Protein AF-A0A7X9SY11-F1 (afdb_monomer)

Sequence (270 aa):
MDCQDVRAALSARLDGEPSGADDDVVDAHLDACDECRAWFEKAVALNRSLLMGPAAEGTSAGAGGPGGRTALPDAADMAALSERILSTVEPQRRRRERTWFFIAGSARVLLVVLGLLHFAWGVELLLGAGGAMTQAAVDAGAAASVGAESGEAAAAAAEALDEMVAPSVDAAAIRMAFAVGMFWAAWRPRAAMGMTPVYGAAAMFSIGFATRDLVLGTLQFTDVATLALMAVSAIALGLVWLGGYTPAAMAQAWRAASGRPVRGLPGELE

Solvent-accessible surface area (backbone atoms only — not comparable to full-atom values): 14967 Å² total; per-residue (Å²): 134,55,74,66,59,46,51,51,28,51,49,25,54,75,74,72,43,86,45,90,62,63,64,71,62,47,51,56,46,45,76,73,31,69,68,59,39,59,49,48,54,51,50,53,53,51,53,48,40,68,77,69,44,78,78,75,87,70,77,92,74,88,78,91,64,104,75,74,74,76,73,79,72,53,72,67,54,49,50,53,50,49,51,54,48,47,68,56,47,51,58,53,51,50,49,53,52,49,51,48,52,51,51,31,51,50,28,33,56,49,29,44,53,51,16,49,51,32,32,52,52,17,48,50,34,46,52,52,39,52,49,52,53,53,50,51,53,52,52,51,54,53,44,58,74,71,69,52,69,63,66,62,59,49,49,53,51,51,51,58,47,46,70,64,32,51,62,37,50,53,56,16,53,52,29,38,52,51,14,52,52,30,45,48,26,48,74,40,47,80,52,20,64,75,44,33,63,57,40,40,49,51,31,52,52,49,52,53,53,51,50,52,31,50,75,70,69,65,63,48,72,68,55,54,53,52,50,50,54,39,42,52,49,27,51,36,36,44,46,33,33,53,50,75,51,54,76,64,58,54,54,50,52,51,35,55,74,69,69,45,78,75,90,76,71,83,74,84,83,126

Organism: NCBI:txid1725

Foldseek 3Di:
DDLVLLLQLLVCVLLVHHSVDDPVVSVVVCVVDPVSVVVSVVVVVVSVCVVVPHQPPDDDDDDDDPPDPPRDPDPVVVVVVVCVCCVVVVVVLVVLLVVLLVLLLVLLVVLLVLLVVLLVQLVVLVVVLVVLVVVLVVVLVVVVVVDDPNPPVVVVSVVVSCVVRVVSNVSSVVSNVSSVQSNVCSVPVVSLVVCLVVLVVVLVVLVVVLVVCVVVVNDDPVSVVVSVSSVVSSVSSVSNNCSVDDPVVVVVVVCVVVVNDPPDDDDDDD

pLDDT: mean 81.16, std 15.78, range [34.31, 98.06]

InterPro domains:
  IPR027383 Putative zinc-finger [PF13490] (3-37)

Secondary structure (DSSP, 8-state):
--HHHHHHHHHHHHHT---SS-HHHHHHHHHH-HHHHHHHHHHHHHHHHHHH-------------SS---PPPPHHHHHHHHHHHHHHHHHHHHHHHHHHHHHHHHHHHHHHHHHHHHHHHHHHHHHHHHHHHHHHHHHHHHHHHTT--HHHHHHHHHHHHHHHHHHHHHHHHHHHHHHHHHHHHHH-GGGHHHHHHHHHHHHHHHHHHHHHHHHTT---HHHHHHHHHHHHHHHHHHHHHHTTS-HHHHHHHHHHHTT---TTSPPP--

Mean predicted aligned error: 15.22 Å

Structure (mmCIF, N/CA/C/O backbone):
data_AF-A0A7X9SY11-F1
#
_entry.id   AF-A0A7X9SY11-F1
#
loop_
_atom_site.group_PDB
_atom_site.id
_atom_site.type_symbol
_atom_site.label_atom_id
_atom_site.label_alt_id
_atom_site.label_comp_id
_atom_site.label_asym_id
_atom_site.label_entity_id
_atom_site.label_seq_id
_atom_site.pdbx_PDB_ins_code
_atom_site.Cartn_x
_atom_site.Cartn_y
_atom_site.Cartn_z
_atom_site.occupancy
_atom_site.B_iso_or_equiv
_atom_site.auth_seq_id
_atom_site.auth_comp_id
_atom_site.auth_asym_id
_atom_site.auth_atom_id
_atom_site.pdbx_PDB_model_num
ATOM 1 N N . MET A 1 1 ? -17.931 -21.643 29.736 1.00 66.81 1 MET A N 1
ATOM 2 C CA . MET A 1 1 ? -17.248 -20.804 30.736 1.00 66.81 1 MET A CA 1
ATOM 3 C C . MET A 1 1 ? -18.067 -20.894 32.004 1.00 66.81 1 MET A C 1
ATOM 5 O O . MET A 1 1 ? -19.289 -20.835 31.882 1.00 66.81 1 MET A O 1
ATOM 9 N N . ASP A 1 2 ? -17.443 -21.149 33.150 1.00 87.06 2 ASP A N 1
ATOM 10 C CA . ASP A 1 2 ? -18.178 -21.215 34.414 1.00 87.06 2 ASP A CA 1
ATOM 11 C C . ASP A 1 2 ? -18.503 -19.799 34.922 1.00 87.06 2 ASP A C 1
ATOM 13 O O . ASP A 1 2 ? -17.826 -18.827 34.579 1.00 87.06 2 ASP A O 1
ATOM 17 N N . CYS A 1 3 ? -19.536 -19.671 35.753 1.00 91.44 3 CYS A N 1
ATOM 18 C CA . CYS A 1 3 ? -19.919 -18.407 36.376 1.00 91.44 3 CYS A CA 1
ATOM 19 C C . CYS A 1 3 ? -18.774 -17.816 37.218 1.00 91.44 3 CYS A C 1
ATOM 21 O O . CYS A 1 3 ? -18.673 -16.594 37.331 1.00 91.44 3 CYS A O 1
ATOM 23 N N . GLN A 1 4 ? -17.903 -18.650 37.803 1.00 91.19 4 GLN A N 1
ATOM 24 C CA . GLN A 1 4 ? -16.723 -18.172 38.532 1.00 91.19 4 GLN A CA 1
ATOM 25 C C . GLN A 1 4 ? -15.711 -17.484 37.612 1.00 91.19 4 GLN A C 1
ATOM 27 O O . GLN A 1 4 ? -15.277 -16.374 37.921 1.00 91.19 4 GLN A O 1
ATOM 32 N N . ASP A 1 5 ? -15.400 -18.093 36.466 1.00 89.25 5 ASP A N 1
ATOM 33 C CA . ASP A 1 5 ? -14.477 -17.532 35.474 1.00 89.25 5 ASP A CA 1
ATOM 34 C C . ASP A 1 5 ? -14.990 -16.186 34.946 1.00 89.25 5 ASP A C 1
ATOM 36 O O . ASP A 1 5 ? -14.241 -15.218 34.826 1.00 89.25 5 ASP A O 1
ATOM 40 N N . VAL A 1 6 ? -16.299 -16.104 34.688 1.00 89.31 6 VAL A N 1
ATOM 41 C CA . VAL A 1 6 ? -16.956 -14.882 34.210 1.00 89.31 6 VAL A CA 1
ATOM 42 C C . VAL A 1 6 ? -16.912 -13.779 35.270 1.00 89.31 6 VAL A C 1
ATOM 44 O O . VAL A 1 6 ? -16.596 -12.636 34.949 1.00 89.31 6 VAL A O 1
ATOM 47 N N . ARG A 1 7 ? -17.167 -14.093 36.547 1.00 91.69 7 ARG A N 1
ATOM 48 C CA . ARG A 1 7 ? -17.064 -13.107 37.640 1.00 91.69 7 ARG A CA 1
ATOM 49 C C . ARG A 1 7 ? -15.631 -12.618 37.842 1.00 91.69 7 ARG A C 1
ATOM 51 O O . ARG A 1 7 ? -15.438 -11.425 38.059 1.00 91.69 7 ARG A O 1
ATOM 58 N N . ALA A 1 8 ? -14.640 -13.503 37.736 1.00 91.44 8 ALA A N 1
ATOM 59 C CA . ALA A 1 8 ? -13.229 -13.128 37.807 1.00 91.44 8 ALA A CA 1
ATOM 60 C C . ALA A 1 8 ? -12.841 -12.190 36.652 1.00 91.44 8 ALA A C 1
ATOM 62 O O . ALA A 1 8 ? -12.268 -11.127 36.889 1.00 91.44 8 ALA A O 1
ATOM 63 N N . ALA A 1 9 ? -13.245 -12.526 35.422 1.00 90.06 9 ALA A N 1
ATOM 64 C CA . ALA A 1 9 ? -13.025 -11.686 34.247 1.00 90.06 9 ALA A CA 1
ATOM 65 C C . ALA A 1 9 ? -13.691 -10.304 34.383 1.00 90.06 9 ALA A C 1
ATOM 67 O O . ALA A 1 9 ? -13.089 -9.286 34.047 1.00 90.06 9 ALA A O 1
ATOM 68 N N . LEU A 1 10 ? -14.917 -10.247 34.913 1.00 88.88 10 LEU A N 1
ATOM 69 C CA . LEU A 1 10 ? -15.639 -8.992 35.143 1.00 88.88 10 LEU A CA 1
ATOM 70 C C . LEU A 1 10 ? -15.042 -8.145 36.269 1.00 88.88 10 LEU A C 1
ATOM 72 O O . LEU A 1 10 ? -15.044 -6.921 36.159 1.00 88.88 10 LEU A O 1
ATOM 76 N N . SER A 1 11 ? -14.518 -8.772 37.325 1.00 90.44 11 SER A N 1
ATOM 77 C CA . SER A 1 11 ? -13.775 -8.070 38.379 1.00 90.44 11 SER A CA 1
ATOM 78 C C . SER A 1 11 ? -12.508 -7.436 37.814 1.00 90.44 11 SER A C 1
ATOM 80 O O . SER A 1 11 ? -12.310 -6.239 37.976 1.00 90.44 11 SER A O 1
ATOM 82 N N . ALA A 1 12 ? -11.715 -8.198 37.052 1.00 89.62 12 ALA A N 1
ATOM 83 C CA . ALA A 1 12 ? -10.522 -7.673 36.391 1.00 89.62 12 ALA A CA 1
ATOM 84 C C . ALA A 1 12 ? -10.862 -6.473 35.486 1.00 89.62 12 ALA A C 1
ATOM 86 O O . ALA A 1 12 ? -10.183 -5.450 35.533 1.00 89.62 12 ALA A O 1
ATOM 87 N N . ARG A 1 13 ? -11.979 -6.535 34.738 1.00 86.62 13 ARG A N 1
ATOM 88 C CA . ARG A 1 13 ? -12.477 -5.397 33.936 1.00 86.62 13 ARG A CA 1
ATOM 89 C C . ARG A 1 13 ? -12.823 -4.170 34.790 1.00 86.62 13 ARG A C 1
ATOM 91 O O . ARG A 1 13 ? -12.541 -3.053 34.362 1.00 86.62 13 ARG A O 1
ATOM 98 N N . LEU A 1 14 ? -13.438 -4.359 35.959 1.00 85.75 14 LEU A N 1
ATOM 99 C CA . LEU A 1 14 ? -13.769 -3.284 36.906 1.00 85.75 14 LEU A CA 1
ATOM 100 C C . LEU A 1 14 ? -12.517 -2.596 37.471 1.00 85.75 14 LEU A C 1
ATOM 102 O O . LEU A 1 14 ? -12.534 -1.377 37.643 1.00 85.75 14 LEU A O 1
ATOM 106 N N . ASP A 1 15 ? -11.451 -3.363 37.695 1.00 84.31 15 ASP A N 1
ATOM 107 C CA . ASP A 1 15 ? -10.170 -2.891 38.236 1.00 84.31 15 ASP A CA 1
ATOM 108 C C . ASP A 1 15 ? -9.195 -2.400 37.143 1.00 84.31 15 ASP A C 1
ATOM 110 O O . ASP A 1 15 ? -8.151 -1.816 37.431 1.00 84.31 15 ASP A O 1
ATOM 114 N N . GLY A 1 16 ? -9.550 -2.577 35.865 1.00 83.50 16 GLY A N 1
ATOM 115 C CA . GLY A 1 16 ? -8.726 -2.189 34.716 1.00 83.50 16 GLY A CA 1
ATOM 116 C C . GLY A 1 16 ? -7.584 -3.163 34.401 1.00 83.50 16 GLY A C 1
ATOM 117 O O . GLY A 1 16 ? -6.682 -2.822 33.632 1.00 83.50 16 GLY A O 1
ATOM 118 N N . GLU A 1 17 ? -7.621 -4.364 34.970 1.00 87.56 17 GLU A N 1
ATOM 119 C CA . GLU A 1 17 ? -6.655 -5.436 34.756 1.00 87.56 17 GLU A CA 1
ATOM 120 C C . GLU A 1 17 ? -7.047 -6.332 33.563 1.00 87.56 17 GLU A C 1
ATOM 122 O O . GLU A 1 17 ? -8.226 -6.451 33.213 1.00 87.56 17 GLU A O 1
ATOM 127 N N . PRO A 1 18 ? -6.073 -6.982 32.897 1.00 74.00 18 PRO A N 1
ATOM 128 C CA . PRO A 1 18 ? -6.367 -7.926 31.825 1.00 74.00 18 PRO A CA 1
ATOM 129 C C . PRO A 1 18 ? -7.149 -9.136 32.357 1.00 74.00 18 PRO A C 1
ATOM 131 O O . PRO A 1 18 ? -6.657 -9.895 33.187 1.00 74.00 18 PRO A O 1
ATOM 134 N N . SER A 1 19 ? -8.351 -9.351 31.819 1.00 77.06 19 SER A N 1
ATOM 135 C CA . SER A 1 19 ? -9.279 -10.415 32.232 1.00 77.06 19 SER A CA 1
ATOM 136 C C . SER A 1 19 ? -8.838 -11.829 31.834 1.00 77.06 19 SER A C 1
ATOM 138 O O . SER A 1 19 ? -9.352 -12.803 32.378 1.00 77.06 19 SER A O 1
ATOM 140 N N . GLY A 1 20 ? -7.929 -11.966 30.857 1.00 73.50 20 GLY A N 1
ATOM 141 C CA . GLY A 1 20 ? -7.468 -13.257 30.321 1.00 73.50 20 GLY A CA 1
ATOM 142 C C . GLY A 1 20 ? -8.535 -14.065 29.561 1.00 73.50 20 GLY A C 1
ATOM 143 O O . GLY A 1 20 ? -8.221 -15.113 28.998 1.00 73.50 20 GLY A O 1
ATOM 144 N N . ALA A 1 21 ? -9.771 -13.567 29.518 1.00 77.88 21 ALA A N 1
ATOM 145 C CA . ALA A 1 21 ? -10.929 -14.132 28.842 1.00 77.88 21 ALA A CA 1
ATOM 146 C C . ALA A 1 21 ? -11.303 -13.275 27.624 1.00 77.88 21 ALA A C 1
ATOM 148 O O . ALA A 1 21 ? -11.052 -12.072 27.607 1.00 77.88 21 ALA A O 1
ATOM 149 N N . ASP A 1 22 ? -11.904 -13.895 26.607 1.00 79.88 22 ASP A N 1
ATOM 150 C CA . ASP A 1 22 ? -12.442 -13.165 25.457 1.00 79.88 22 ASP A CA 1
ATOM 151 C C . ASP A 1 22 ? -13.687 -12.371 25.886 1.00 79.88 22 ASP A C 1
ATOM 153 O O . ASP A 1 22 ? -14.651 -12.954 26.395 1.00 79.88 22 ASP A O 1
ATOM 157 N N . ASP A 1 23 ? -13.655 -11.050 25.700 1.00 74.94 23 ASP A N 1
ATOM 158 C CA . ASP A 1 23 ? -14.732 -10.141 26.104 1.00 74.94 23 ASP A CA 1
ATOM 159 C C . ASP A 1 23 ? -16.066 -10.505 25.427 1.00 74.94 23 ASP A C 1
ATOM 161 O O . ASP A 1 23 ? -17.111 -10.428 26.074 1.00 74.94 23 ASP A O 1
ATOM 165 N N . ASP A 1 24 ? -16.042 -11.005 24.184 1.00 74.88 24 ASP A N 1
ATOM 166 C CA . ASP A 1 24 ? -17.256 -11.401 23.456 1.00 74.88 24 ASP A CA 1
ATOM 167 C C . ASP A 1 24 ? -17.947 -12.608 24.122 1.00 74.88 24 ASP A C 1
ATOM 169 O O . ASP A 1 24 ? -19.176 -12.719 24.146 1.00 74.88 24 ASP A O 1
ATOM 173 N N . VAL A 1 25 ? -17.161 -13.522 24.702 1.00 79.81 25 VAL A N 1
ATOM 174 C CA . VAL A 1 25 ? -17.668 -14.713 25.407 1.00 79.81 25 VAL A CA 1
ATOM 175 C C . VAL A 1 25 ? -18.223 -14.338 26.782 1.00 79.81 25 VAL A C 1
ATOM 177 O O . VAL A 1 25 ? -19.241 -14.889 27.210 1.00 79.81 25 VAL A O 1
ATOM 180 N N . VAL A 1 26 ? -17.569 -13.398 27.468 1.00 83.75 26 VAL A N 1
ATOM 181 C CA . VAL A 1 26 ? -18.007 -12.863 28.765 1.00 83.75 26 VAL A CA 1
ATOM 182 C C . VAL A 1 26 ? -19.332 -12.112 28.616 1.00 83.75 26 VAL A C 1
ATOM 184 O O . VAL A 1 26 ? -20.260 -12.356 29.391 1.00 83.75 26 VAL A O 1
ATOM 187 N N . ASP A 1 27 ? -19.455 -11.264 27.595 1.00 84.94 27 ASP A N 1
ATOM 188 C CA . ASP A 1 27 ? -20.664 -10.480 27.334 1.00 84.94 27 ASP A CA 1
ATOM 189 C C . ASP A 1 27 ? -21.837 -11.389 26.907 1.00 84.94 27 ASP A C 1
ATOM 191 O O . ASP A 1 27 ? -22.944 -11.263 27.432 1.00 84.94 27 ASP A O 1
ATOM 195 N N . ALA A 1 28 ? -21.588 -12.408 26.072 1.00 81.06 28 ALA A N 1
ATOM 196 C CA . ALA A 1 28 ? -22.605 -13.405 25.721 1.00 81.06 28 ALA A CA 1
ATOM 197 C C . ALA A 1 28 ? -23.122 -14.195 26.942 1.00 81.06 28 ALA A C 1
ATOM 199 O O . ALA A 1 28 ? -24.302 -14.546 27.012 1.00 81.06 28 ALA A O 1
ATOM 200 N N . HIS A 1 29 ? -22.258 -14.479 27.924 1.00 86.56 29 HIS A N 1
ATOM 201 C CA . HIS A 1 29 ? -22.677 -15.126 29.168 1.00 86.56 29 HIS A CA 1
ATOM 202 C C . HIS A 1 29 ? -23.484 -14.177 30.067 1.00 86.56 29 HIS A C 1
ATOM 204 O O . HIS A 1 29 ? -24.467 -14.602 30.674 1.00 86.56 29 HIS A O 1
ATOM 210 N N . LEU A 1 30 ? -23.106 -12.898 30.145 1.00 86.56 30 LEU A N 1
ATOM 211 C CA . LEU A 1 30 ? -23.860 -11.875 30.876 1.00 86.56 30 LEU A CA 1
ATOM 212 C C . LEU A 1 30 ? -25.278 -11.664 30.331 1.00 86.56 30 LEU A C 1
ATOM 214 O O . LEU A 1 30 ? -26.200 -11.385 31.104 1.00 86.56 30 LEU A O 1
ATOM 218 N N . ASP A 1 31 ? -25.474 -11.829 29.026 1.00 85.69 31 ASP A N 1
ATOM 219 C CA . ASP A 1 31 ? -26.794 -11.767 28.394 1.00 85.69 31 ASP A CA 1
ATOM 220 C C . ASP A 1 31 ? -27.670 -12.980 28.742 1.00 85.69 31 ASP A C 1
ATOM 222 O O . ASP A 1 31 ? -28.889 -12.848 28.883 1.00 85.69 31 ASP A O 1
ATOM 226 N N . ALA A 1 32 ? -27.058 -14.148 28.944 1.00 82.00 32 ALA A N 1
ATOM 227 C CA . ALA A 1 32 ? -27.764 -15.399 29.215 1.00 82.00 32 ALA A CA 1
ATOM 228 C C . ALA A 1 32 ? -27.957 -15.722 30.712 1.00 82.00 32 ALA A C 1
ATOM 230 O O . ALA A 1 32 ? -28.803 -16.553 31.038 1.00 82.00 32 ALA A O 1
ATOM 231 N N . CYS A 1 33 ? -27.183 -15.113 31.621 1.00 92.62 33 CYS A N 1
ATOM 232 C CA . CYS A 1 33 ? -27.147 -15.477 33.043 1.00 92.62 33 CYS A CA 1
ATOM 233 C C . CYS A 1 33 ? -27.555 -14.321 33.975 1.00 92.62 33 CYS A C 1
ATOM 235 O O . CYS A 1 33 ? -26.779 -13.395 34.233 1.00 92.62 33 CYS A O 1
ATOM 237 N N . ASP A 1 34 ? -28.750 -14.424 34.563 1.00 90.44 34 ASP A N 1
ATOM 238 C CA . ASP A 1 34 ? -29.302 -13.402 35.464 1.00 90.44 34 ASP A CA 1
ATOM 239 C C . ASP A 1 34 ? -28.510 -13.253 36.776 1.00 90.44 34 ASP A C 1
ATOM 241 O O . ASP A 1 34 ? -28.391 -12.150 37.313 1.00 90.44 34 ASP A O 1
ATOM 245 N N . GLU A 1 35 ? -27.910 -14.332 37.290 1.00 88.31 35 GLU A N 1
ATOM 246 C CA . GLU A 1 35 ? -27.099 -14.271 38.514 1.00 88.31 35 GLU A CA 1
ATOM 247 C C . GLU A 1 35 ? -25.815 -13.461 38.320 1.00 88.31 35 GLU A C 1
ATOM 249 O O . GLU A 1 35 ? -25.428 -12.678 39.192 1.00 88.31 35 GLU A O 1
ATOM 254 N N . CYS A 1 36 ? -25.141 -13.647 37.183 1.00 89.62 36 CYS A N 1
ATOM 255 C CA . CYS A 1 36 ? -23.936 -12.897 36.844 1.00 89.62 36 CYS A CA 1
ATOM 256 C C . CYS A 1 36 ? -24.263 -11.420 36.590 1.00 89.62 36 CYS A C 1
ATOM 258 O O . CYS A 1 36 ? -23.509 -10.555 37.035 1.00 89.62 36 CYS A O 1
ATOM 260 N N . ARG A 1 37 ? -25.423 -11.122 35.987 1.00 90.31 37 ARG A N 1
ATOM 261 C CA . ARG A 1 37 ? -25.920 -9.749 35.813 1.00 90.31 37 ARG A CA 1
ATOM 262 C C . ARG A 1 37 ? -26.187 -9.060 37.151 1.00 90.31 37 ARG A C 1
ATOM 264 O O . ARG A 1 37 ? -25.636 -7.993 37.414 1.00 90.31 37 ARG A O 1
ATOM 271 N N . ALA A 1 38 ? -26.951 -9.704 38.033 1.00 88.19 38 ALA A N 1
ATOM 272 C CA . ALA A 1 38 ? -27.277 -9.159 39.350 1.00 88.19 38 ALA A CA 1
ATOM 273 C C . ALA A 1 38 ? -26.035 -8.984 40.240 1.00 88.19 38 ALA A C 1
ATOM 275 O O . ALA A 1 38 ? -25.953 -8.045 41.036 1.00 88.19 38 ALA A O 1
ATOM 276 N N . TRP A 1 39 ? -25.058 -9.889 40.133 1.00 93.12 39 TRP A N 1
ATOM 277 C CA . TRP A 1 39 ? -23.773 -9.745 40.813 1.00 93.12 39 TRP A CA 1
ATOM 278 C C . TRP A 1 39 ? -22.986 -8.541 40.278 1.00 93.12 39 TRP A C 1
ATOM 280 O O . TRP A 1 39 ? -22.500 -7.733 41.071 1.00 93.12 39 TRP A O 1
ATOM 290 N N . PHE A 1 40 ? -22.906 -8.384 38.954 1.00 90.75 40 PHE A N 1
ATOM 291 C CA . PHE A 1 40 ? -22.144 -7.308 38.321 1.00 90.75 40 PHE A CA 1
ATOM 292 C C . PHE A 1 40 ? -22.731 -5.924 38.625 1.00 90.75 40 PHE A C 1
ATOM 294 O O . PHE A 1 40 ? -21.988 -5.004 38.958 1.00 90.75 40 PHE A O 1
ATOM 301 N N . GLU A 1 41 ? -24.059 -5.778 38.622 1.00 90.69 41 GLU A N 1
ATOM 302 C CA . GLU A 1 41 ? -24.732 -4.533 39.024 1.00 90.69 41 GLU A CA 1
ATOM 303 C C . GLU A 1 41 ? -24.369 -4.112 40.456 1.00 90.69 41 GLU A C 1
ATOM 305 O O . GLU A 1 41 ? -24.050 -2.946 40.706 1.00 90.69 41 GLU A O 1
ATOM 310 N N . LYS A 1 42 ? -24.345 -5.069 41.395 1.00 86.75 42 LYS A N 1
ATOM 311 C CA . LYS A 1 42 ? -23.929 -4.819 42.785 1.00 86.75 42 LYS A CA 1
ATOM 312 C C . LYS A 1 42 ? -22.457 -4.425 42.872 1.00 86.75 42 LYS A C 1
ATOM 314 O O . LYS A 1 42 ? -22.126 -3.488 43.596 1.00 86.75 42 LYS A O 1
ATOM 319 N N . ALA A 1 43 ? -21.586 -5.111 42.132 1.00 89.94 43 ALA A N 1
ATOM 320 C CA . ALA A 1 43 ? -20.157 -4.817 42.100 1.00 89.94 43 ALA A CA 1
ATOM 321 C C . ALA A 1 43 ? -19.879 -3.403 41.556 1.00 89.94 43 ALA A C 1
ATOM 323 O O . ALA A 1 43 ? -19.130 -2.642 42.167 1.00 89.94 43 ALA A O 1
ATOM 324 N N . VAL A 1 44 ? -20.551 -3.002 40.470 1.00 87.94 44 VAL A N 1
ATOM 325 C CA . VAL A 1 44 ? -20.455 -1.650 39.890 1.00 87.94 44 VAL A CA 1
ATOM 326 C C . VAL A 1 44 ? -20.967 -0.584 40.862 1.00 87.94 44 VAL A C 1
ATOM 328 O O . VAL A 1 44 ? -20.345 0.474 40.997 1.00 87.94 44 VAL A O 1
ATOM 331 N N . ALA A 1 45 ? -22.091 -0.835 41.542 1.00 83.19 45 ALA A N 1
ATOM 332 C CA . ALA A 1 45 ? -22.643 0.091 42.529 1.00 83.19 45 ALA A CA 1
ATOM 333 C C . ALA A 1 45 ? -21.686 0.293 43.715 1.00 83.19 45 ALA A C 1
ATOM 335 O O . ALA A 1 45 ? -21.427 1.432 44.112 1.00 83.19 45 ALA A O 1
ATOM 336 N N . LEU A 1 46 ? -21.105 -0.797 44.228 1.00 84.94 46 LEU A N 1
ATOM 337 C CA . LEU A 1 46 ? -20.124 -0.755 45.308 1.00 84.94 46 LEU A CA 1
ATOM 338 C C . LEU A 1 46 ? -18.856 -0.009 44.881 1.00 84.94 46 LEU A C 1
ATOM 340 O O . LEU A 1 46 ? -18.468 0.942 45.554 1.00 84.94 46 LEU A O 1
ATOM 344 N N . ASN A 1 47 ? -18.253 -0.368 43.745 1.00 84.62 47 ASN A N 1
ATOM 345 C CA . ASN A 1 47 ? -17.040 0.289 43.251 1.00 84.62 47 ASN A CA 1
ATOM 346 C C . ASN A 1 47 ? -17.249 1.805 43.074 1.00 84.62 47 ASN A C 1
ATOM 348 O O . ASN A 1 47 ? -16.439 2.624 43.502 1.00 84.62 47 ASN A O 1
ATOM 352 N N . ARG A 1 48 ? -18.411 2.206 42.543 1.00 79.88 48 ARG A N 1
ATOM 353 C CA . ARG A 1 48 ? -18.789 3.622 42.428 1.00 79.88 48 ARG A CA 1
ATOM 354 C C . ARG A 1 48 ? -18.889 4.317 43.785 1.00 79.88 48 ARG A C 1
ATOM 356 O O . ARG A 1 48 ? -18.440 5.454 43.902 1.00 79.88 48 ARG A O 1
ATOM 363 N N . SER A 1 49 ? -19.464 3.655 44.791 1.00 81.25 49 SER A N 1
ATOM 364 C CA . SER A 1 49 ? -19.56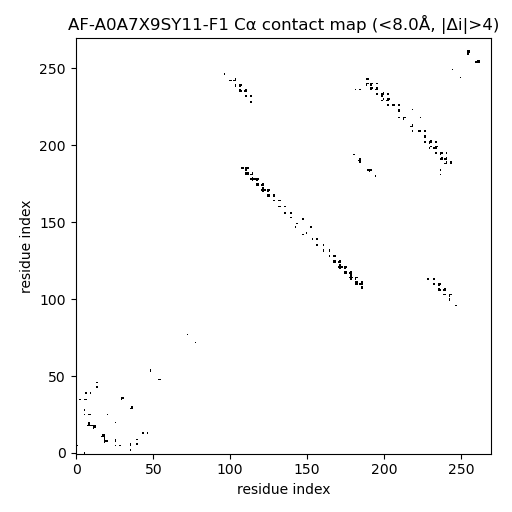5 4.207 46.149 1.00 81.25 49 SER A CA 1
ATOM 365 C C . SER A 1 49 ? -18.194 4.409 46.807 1.00 81.25 49 SER A C 1
ATOM 367 O O . SER A 1 49 ? -18.001 5.380 47.535 1.00 81.25 49 SER A O 1
ATOM 369 N N . LEU A 1 50 ? -17.227 3.538 46.495 1.00 81.19 50 LEU A N 1
ATOM 370 C CA . LEU A 1 50 ? -15.850 3.641 46.978 1.00 81.19 50 LEU A CA 1
ATOM 371 C C . LEU A 1 50 ? -15.089 4.779 46.280 1.00 81.19 50 LEU A C 1
ATOM 373 O O . LEU A 1 50 ? -14.373 5.527 46.939 1.00 81.19 50 LEU A O 1
ATOM 377 N N . LEU A 1 51 ? -15.286 4.952 44.969 1.00 75.44 51 LEU A N 1
ATOM 378 C CA . LEU A 1 51 ? -14.630 5.996 44.170 1.00 75.44 51 LEU A CA 1
ATOM 379 C C . LEU A 1 51 ? -15.170 7.410 44.432 1.00 75.44 51 LEU A C 1
ATOM 381 O O . LEU A 1 51 ? -14.420 8.378 44.338 1.00 75.44 51 LEU A O 1
ATOM 385 N N . MET A 1 52 ? -16.464 7.544 44.730 1.00 70.12 52 MET A N 1
ATOM 386 C CA . MET A 1 52 ? -17.121 8.849 44.900 1.00 70.12 52 MET A CA 1
ATOM 387 C C . MET A 1 52 ? -17.267 9.287 46.367 1.00 70.12 52 MET A C 1
ATOM 389 O O . MET A 1 52 ? -17.707 10.408 46.624 1.00 70.12 52 MET A O 1
ATOM 393 N N . GLY A 1 53 ? -16.888 8.434 47.328 1.00 54.06 53 GLY A N 1
ATOM 394 C CA . GLY A 1 53 ? -17.228 8.601 48.745 1.00 54.06 53 GLY A CA 1
ATOM 395 C C . GLY A 1 53 ? -18.730 8.386 49.003 1.00 54.06 53 GLY A C 1
ATOM 396 O O . GLY A 1 53 ? -19.539 8.487 48.075 1.00 54.06 53 GLY A O 1
ATOM 397 N N . PRO A 1 54 ? -19.152 8.073 50.247 1.00 51.22 54 PRO A N 1
ATOM 398 C CA . PRO A 1 54 ? -20.565 7.878 50.542 1.00 51.22 54 PRO A CA 1
ATOM 399 C C . PRO A 1 54 ? -21.315 9.174 50.232 1.00 51.22 54 PRO A C 1
ATOM 401 O O . PRO A 1 54 ? -21.066 10.215 50.845 1.00 51.22 54 PRO A O 1
ATOM 404 N N . ALA A 1 55 ? -22.227 9.110 49.261 1.00 48.12 55 ALA A N 1
ATOM 405 C CA . ALA A 1 55 ? -23.191 10.167 49.027 1.00 48.12 55 ALA A CA 1
ATOM 406 C C . ALA A 1 55 ? -23.974 10.326 50.329 1.00 48.12 55 ALA A C 1
ATOM 408 O O . ALA A 1 55 ? -24.737 9.440 50.706 1.00 48.12 55 ALA A O 1
ATOM 409 N N . ALA A 1 56 ? -23.715 11.406 51.065 1.00 49.81 56 ALA A N 1
ATOM 410 C CA . ALA A 1 56 ? -24.494 11.709 52.248 1.00 49.81 56 ALA A CA 1
ATOM 411 C C . ALA A 1 56 ? -25.963 11.757 51.815 1.00 49.81 56 ALA A C 1
ATOM 413 O O . ALA A 1 56 ? -26.325 12.592 50.983 1.00 49.81 56 ALA A O 1
ATOM 414 N N . GLU A 1 57 ? -26.783 10.852 52.352 1.00 48.31 57 GLU A N 1
ATOM 415 C CA . GLU A 1 57 ? -28.243 10.909 52.286 1.00 48.31 57 GLU A CA 1
ATOM 416 C C . GLU A 1 57 ? -28.687 12.177 53.027 1.00 48.31 57 GLU A C 1
ATOM 418 O O . GLU A 1 57 ? -29.043 12.182 54.202 1.00 48.31 57 GLU A O 1
ATOM 423 N N . GLY A 1 58 ? -28.542 13.313 52.352 1.00 44.50 58 GLY A N 1
ATOM 424 C CA . GLY A 1 58 ? -28.897 14.622 52.854 1.00 44.50 58 GLY A CA 1
ATOM 425 C C . GLY A 1 58 ? -30.364 14.862 52.573 1.00 44.50 58 GLY A C 1
ATOM 426 O O . GLY A 1 58 ? -30.719 15.363 51.511 1.00 44.50 58 GLY A O 1
ATOM 427 N N . THR A 1 59 ? -31.206 14.517 53.544 1.00 41.03 59 THR A N 1
ATOM 428 C CA . THR A 1 59 ? -32.571 15.029 53.680 1.00 41.03 59 THR A CA 1
ATOM 429 C C . THR A 1 59 ? -32.617 16.512 53.317 1.00 41.03 59 THR A C 1
ATOM 431 O O . THR A 1 59 ? -31.957 17.343 53.947 1.00 41.03 59 THR A O 1
ATOM 434 N N . SER A 1 60 ? -33.400 16.843 52.295 1.00 46.06 60 SER A N 1
ATOM 435 C CA . SER A 1 60 ? -33.622 18.209 51.843 1.00 46.06 60 SER A CA 1
ATOM 436 C C . SER A 1 60 ? -34.411 18.991 52.899 1.00 46.06 60 SER A C 1
ATOM 438 O O . SER A 1 60 ? -35.639 18.934 52.939 1.00 46.06 60 SER A O 1
ATOM 440 N N . ALA A 1 61 ? -33.715 19.742 53.748 1.00 39.34 61 ALA A N 1
ATOM 441 C CA . ALA A 1 61 ? -34.293 20.828 54.533 1.00 39.34 61 ALA A CA 1
ATOM 442 C C . ALA A 1 61 ? -33.315 22.008 54.489 1.00 39.34 61 ALA A C 1
ATOM 444 O O . ALA A 1 61 ? -32.281 22.015 55.153 1.00 39.34 61 ALA A O 1
ATOM 445 N N . GLY A 1 62 ? -33.597 22.965 53.606 1.00 37.75 62 GLY A N 1
ATOM 446 C CA . GLY A 1 62 ? -32.725 24.105 53.349 1.00 37.75 62 GLY A CA 1
ATOM 447 C C . GLY A 1 62 ? -32.801 25.200 54.416 1.00 37.75 62 GLY A C 1
ATOM 448 O O . GLY A 1 62 ? -33.877 25.550 54.888 1.00 37.75 62 GLY A O 1
ATOM 449 N N . ALA A 1 63 ? -31.652 25.813 54.697 1.00 36.38 63 ALA A N 1
ATOM 450 C CA . ALA A 1 63 ? -31.517 27.248 54.939 1.00 36.38 63 ALA A CA 1
ATOM 451 C C . ALA A 1 63 ? -30.100 27.654 54.501 1.00 36.38 63 ALA A C 1
ATOM 453 O O . ALA A 1 63 ? -29.109 27.077 54.946 1.00 36.38 63 ALA A O 1
ATOM 454 N N . GLY A 1 64 ? -30.027 28.577 53.540 1.00 46.53 64 GLY A N 1
ATOM 455 C CA . GLY A 1 64 ? -28.808 28.936 52.825 1.00 46.53 64 GLY A CA 1
ATOM 456 C C . GLY A 1 64 ? -27.738 29.591 53.699 1.00 46.53 64 GLY A C 1
ATOM 457 O O . GLY A 1 64 ? -28.024 30.443 54.536 1.00 46.53 64 GLY A O 1
ATOM 458 N N . GLY A 1 65 ? -26.487 29.224 53.424 1.00 36.03 65 GLY A N 1
ATOM 459 C CA . GLY A 1 65 ? -25.287 29.924 53.871 1.00 36.03 65 GLY A CA 1
ATOM 460 C C . GLY A 1 65 ? -24.282 30.043 52.714 1.00 36.03 65 GLY A C 1
ATOM 461 O O . GLY A 1 65 ? -24.287 29.191 51.817 1.00 36.03 65 GLY A O 1
ATOM 462 N N . PRO A 1 66 ? -23.428 31.083 52.696 1.00 43.78 66 PRO A N 1
ATOM 463 C CA . PRO A 1 66 ? -22.470 31.348 51.623 1.00 43.78 66 PRO A CA 1
ATOM 464 C C . PRO A 1 66 ? -21.282 30.382 51.729 1.00 43.78 66 PRO A C 1
ATOM 466 O O . PRO A 1 66 ? -20.223 30.697 52.255 1.00 43.78 66 PRO A O 1
ATOM 469 N N . GLY A 1 67 ? -21.503 29.156 51.275 1.00 44.72 67 GLY A N 1
ATOM 470 C CA . GLY A 1 67 ? -20.527 28.067 51.285 1.00 44.72 67 GLY A CA 1
ATOM 471 C C . GLY A 1 67 ? -21.132 26.786 50.724 1.00 44.72 67 GLY A C 1
ATOM 472 O O . GLY A 1 67 ? -20.859 25.699 51.229 1.00 44.72 67 GLY A O 1
ATOM 473 N N . GLY A 1 68 ? -22.035 26.931 49.745 1.00 39.44 68 GLY A N 1
ATOM 474 C CA . GLY A 1 68 ? -22.856 25.856 49.206 1.00 39.44 68 GLY A CA 1
ATOM 475 C C . GLY A 1 68 ? -22.006 24.723 48.651 1.00 39.44 68 GLY A C 1
ATOM 476 O O . GLY A 1 68 ? -21.513 24.799 47.529 1.00 39.44 68 GLY A O 1
ATOM 477 N N . ARG A 1 69 ? -21.881 23.646 49.431 1.00 47.00 69 ARG A N 1
ATOM 478 C CA . ARG A 1 69 ? -21.631 22.316 48.881 1.00 47.00 69 ARG A CA 1
ATOM 479 C C . ARG A 1 69 ? -22.773 22.053 47.909 1.00 47.00 69 ARG A C 1
ATOM 481 O O . ARG A 1 69 ? -23.927 21.991 48.327 1.00 47.00 69 ARG A O 1
ATOM 488 N N . THR A 1 70 ? -22.452 22.008 46.621 1.00 51.88 70 THR A N 1
ATOM 489 C CA . THR A 1 70 ? -23.386 21.654 45.552 1.00 51.88 70 THR A CA 1
ATOM 490 C C . THR A 1 70 ? -24.108 20.376 45.957 1.00 51.88 70 THR A C 1
ATOM 492 O O . THR A 1 70 ? -23.465 19.337 46.112 1.00 51.88 70 THR A O 1
ATOM 495 N N . ALA A 1 71 ? -25.421 20.468 46.185 1.00 59.50 71 ALA A N 1
ATOM 496 C CA . ALA A 1 71 ? -26.268 19.294 46.317 1.00 59.50 71 ALA A CA 1
ATOM 497 C C . ALA A 1 71 ? -26.025 18.400 45.093 1.00 59.50 71 ALA A C 1
ATOM 499 O O . ALA A 1 71 ? -25.909 18.912 43.975 1.00 59.50 71 ALA A O 1
ATOM 500 N N . LEU A 1 72 ? -25.876 17.091 45.316 1.00 57.78 72 LEU A N 1
ATOM 501 C CA . LEU A 1 72 ? -25.756 16.131 44.225 1.00 57.78 72 LEU A CA 1
ATOM 502 C C . LEU A 1 72 ? -26.981 16.329 43.308 1.00 57.78 72 LEU A C 1
ATOM 504 O O . LEU A 1 72 ? -28.092 16.398 43.842 1.00 57.78 72 LEU A O 1
ATOM 508 N N . PRO A 1 73 ? -26.809 16.497 41.984 1.00 66.00 73 PRO A N 1
ATOM 509 C CA . PRO A 1 73 ? -27.938 16.702 41.083 1.00 66.00 73 PRO A CA 1
ATOM 510 C C . PRO A 1 73 ? -28.935 15.551 41.221 1.00 66.00 73 PRO A C 1
ATOM 512 O O . PRO A 1 73 ? -28.525 14.409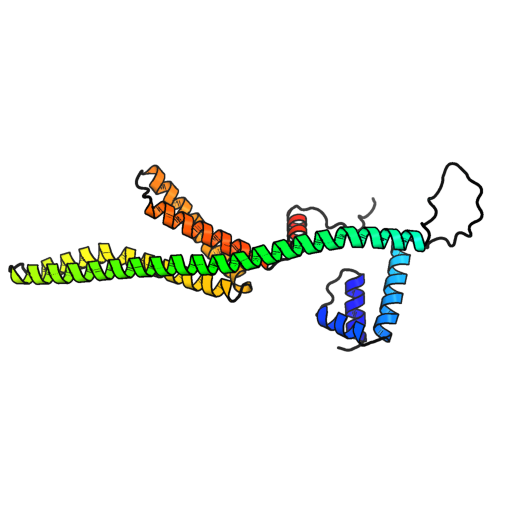 41.451 1.00 66.00 73 PRO A O 1
ATOM 515 N N . ASP A 1 74 ? -30.227 15.851 41.091 1.00 77.19 74 ASP A N 1
ATOM 516 C CA . ASP A 1 74 ? -31.274 14.849 41.267 1.00 77.19 74 ASP A CA 1
ATOM 517 C C . ASP A 1 74 ? -31.102 13.705 40.248 1.00 77.19 74 ASP A C 1
ATOM 519 O O . ASP A 1 74 ? -30.518 13.887 39.173 1.00 77.19 74 ASP A O 1
ATOM 523 N N . ALA A 1 75 ? -31.599 12.506 40.558 1.00 74.56 75 ALA A N 1
ATOM 524 C CA . ALA A 1 75 ? -31.390 11.330 39.703 1.00 74.56 75 ALA A CA 1
ATOM 525 C C . ALA A 1 75 ? -31.916 11.555 38.269 1.00 74.56 75 ALA A C 1
ATOM 527 O O . ALA A 1 75 ? -31.318 11.087 37.296 1.00 74.56 75 ALA A O 1
ATOM 528 N N . ALA A 1 76 ? -32.996 12.331 38.140 1.00 76.94 76 ALA A N 1
ATOM 529 C CA . ALA A 1 76 ? -33.562 12.751 36.863 1.00 76.94 76 ALA A CA 1
ATOM 530 C C . ALA A 1 76 ? -32.639 13.713 36.087 1.00 76.94 76 ALA A C 1
ATOM 532 O O . ALA A 1 76 ? -32.472 13.553 34.876 1.00 76.94 76 ALA A O 1
ATOM 533 N N . ASP A 1 77 ? -31.987 14.658 36.770 1.00 77.75 77 ASP A N 1
ATOM 534 C CA . ASP A 1 77 ? -31.042 15.600 36.157 1.00 77.75 77 ASP A CA 1
ATOM 535 C C . ASP A 1 77 ? -29.776 14.882 35.681 1.00 77.75 77 ASP A C 1
ATOM 537 O O . ASP A 1 77 ? -29.272 15.145 34.586 1.00 77.75 77 ASP A O 1
ATOM 541 N N . MET A 1 78 ? -29.292 13.916 36.467 1.00 74.44 78 MET A N 1
ATOM 542 C CA . MET A 1 78 ? -28.163 13.066 36.086 1.00 74.44 78 MET A CA 1
ATOM 543 C C . MET A 1 78 ? -28.487 12.196 34.866 1.00 74.44 78 MET A C 1
ATOM 545 O O . MET A 1 78 ? -27.654 12.083 33.963 1.00 74.44 78 MET A O 1
ATOM 549 N N . ALA A 1 79 ? -29.692 11.621 34.796 1.00 79.94 79 ALA A N 1
ATOM 550 C CA . ALA A 1 79 ? -30.146 10.857 33.634 1.00 79.94 79 ALA A CA 1
ATOM 551 C C . ALA A 1 79 ? -30.263 11.742 32.379 1.00 79.94 79 ALA A C 1
ATOM 553 O O . ALA A 1 79 ? -29.774 11.367 31.314 1.00 79.94 79 ALA A O 1
ATOM 554 N N . ALA A 1 80 ? -30.819 12.952 32.506 1.00 82.62 80 ALA A N 1
ATOM 555 C CA . ALA A 1 80 ? -30.919 13.909 31.404 1.00 82.62 80 ALA A CA 1
ATOM 556 C C . ALA A 1 80 ? -29.542 14.400 30.914 1.00 82.62 80 ALA A C 1
ATOM 558 O O . ALA A 1 80 ? -29.335 14.598 29.712 1.00 82.62 80 ALA A O 1
ATOM 559 N N . LEU A 1 81 ? -28.579 14.579 31.826 1.00 81.50 81 LEU A N 1
ATOM 560 C CA . LEU A 1 81 ? -27.201 14.928 31.484 1.00 81.50 81 LEU A CA 1
ATOM 561 C C . LEU A 1 81 ? -26.493 13.766 30.778 1.00 81.50 81 LEU A C 1
ATOM 563 O O . LEU A 1 81 ? -25.826 13.983 29.768 1.00 81.50 81 LEU A O 1
ATOM 567 N N . SER A 1 82 ? -26.669 12.539 31.278 1.00 81.94 82 SER A N 1
ATOM 568 C CA . SER A 1 82 ? -26.140 11.323 30.657 1.00 81.94 82 SER A CA 1
ATOM 569 C C . SER A 1 82 ? -26.676 11.151 29.235 1.00 81.94 82 SER A C 1
ATOM 571 O O . SER A 1 82 ? -25.880 10.995 28.311 1.00 81.94 82 SER A O 1
ATOM 573 N N . GLU A 1 83 ? -27.985 11.312 29.029 1.00 86.00 83 GLU A N 1
ATOM 574 C CA . GLU A 1 83 ? -28.621 11.252 27.708 1.00 86.00 83 GLU A CA 1
ATOM 575 C C . GLU A 1 83 ? -28.089 12.345 26.770 1.00 86.00 83 GLU A C 1
ATOM 577 O O . GLU A 1 83 ? -27.773 12.088 25.609 1.00 86.00 83 GLU A O 1
ATOM 582 N N . ARG A 1 84 ? -27.897 13.575 27.261 1.00 84.81 84 ARG A N 1
ATOM 583 C CA . ARG A 1 84 ? -27.301 14.665 26.469 1.00 84.81 84 ARG 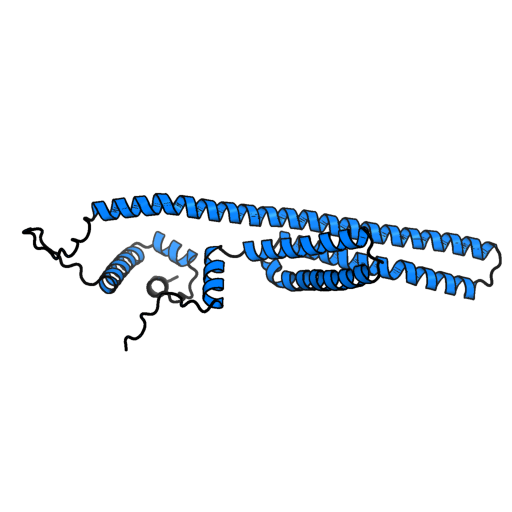A CA 1
ATOM 584 C C . ARG A 1 84 ? -25.847 14.377 26.080 1.00 84.81 84 ARG A C 1
ATOM 586 O O . ARG A 1 84 ? -25.436 14.680 24.958 1.00 84.81 84 ARG A O 1
ATOM 593 N N . ILE A 1 85 ? -25.056 13.814 26.992 1.00 78.19 85 ILE A N 1
ATOM 594 C CA . ILE A 1 85 ? -23.662 13.443 26.729 1.00 78.19 85 ILE A CA 1
ATOM 595 C C . ILE A 1 85 ? -23.616 12.296 25.719 1.00 78.19 85 ILE A C 1
ATOM 597 O O . ILE A 1 85 ? -22.924 12.415 24.710 1.00 78.19 85 ILE A O 1
ATOM 601 N N . LEU A 1 86 ? -24.382 11.225 25.934 1.00 77.69 86 LEU A N 1
ATOM 602 C CA . LEU A 1 86 ? -24.435 10.076 25.030 1.00 77.69 86 LEU A CA 1
ATOM 603 C C . LEU A 1 86 ? -24.937 10.489 23.6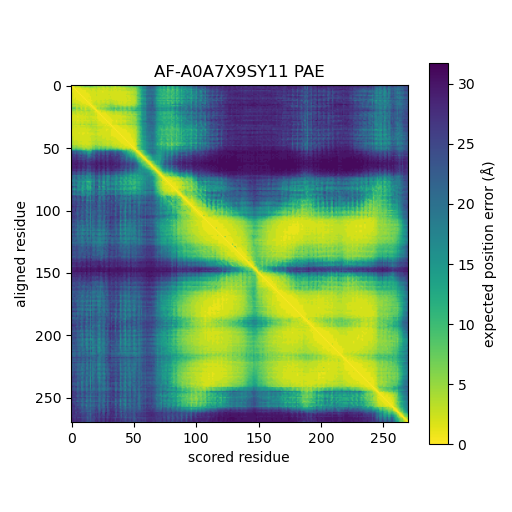45 1.00 77.69 86 LEU A C 1
ATOM 605 O O . LEU A 1 86 ? -24.259 10.232 22.656 1.00 77.69 86 LEU A O 1
ATOM 609 N N . SER A 1 87 ? -26.033 11.240 23.553 1.00 79.06 87 SER A N 1
ATOM 610 C CA . SER A 1 87 ? -26.564 11.724 22.270 1.00 79.06 87 SER A CA 1
ATOM 611 C C . SER A 1 87 ? -25.612 12.654 21.511 1.00 79.06 87 SER A C 1
ATOM 613 O O . SER A 1 87 ? -25.704 12.740 20.289 1.00 79.06 87 SER A O 1
ATOM 615 N N . THR A 1 88 ? -24.668 13.317 22.188 1.00 80.00 88 THR A N 1
ATOM 616 C CA . THR A 1 88 ? -23.655 14.170 21.539 1.00 80.00 88 THR A CA 1
ATOM 617 C C . THR A 1 88 ? -22.388 13.391 21.170 1.00 80.00 88 THR A C 1
ATOM 619 O O . THR A 1 88 ? -21.823 13.587 20.091 1.00 80.00 88 THR A O 1
ATOM 622 N N . VAL A 1 89 ? -21.933 12.489 22.042 1.00 73.12 89 VAL A N 1
ATOM 623 C CA . VAL A 1 89 ? -20.686 11.727 21.873 1.00 73.12 89 VAL A CA 1
ATOM 624 C C . VAL A 1 89 ? -20.871 10.556 20.908 1.00 73.12 89 VAL A C 1
ATOM 626 O O . VAL A 1 89 ? -20.017 10.331 20.050 1.00 73.12 89 VAL A O 1
ATOM 629 N N . GLU A 1 90 ? -21.997 9.849 20.979 1.00 73.88 90 GLU A N 1
ATOM 630 C CA . GLU A 1 90 ? -22.317 8.692 20.141 1.00 73.88 90 GLU A CA 1
ATOM 631 C C . GLU A 1 90 ? -22.288 9.006 18.629 1.00 73.88 90 GLU A C 1
ATOM 633 O O . GLU A 1 90 ? -21.626 8.278 17.881 1.00 73.88 90 GLU A O 1
ATOM 638 N N . PRO A 1 91 ? -22.888 10.107 18.118 1.00 66.50 91 PRO A N 1
ATOM 639 C CA . PRO A 1 91 ? -22.793 10.440 16.698 1.00 66.50 91 PRO A CA 1
ATOM 640 C C . PRO A 1 91 ? -21.386 10.881 16.281 1.00 66.50 91 PRO A C 1
ATOM 642 O O . PRO A 1 91 ? -20.982 10.599 15.151 1.00 66.50 91 PRO A O 1
ATOM 645 N N . GLN A 1 92 ? -20.617 11.547 17.151 1.00 67.88 92 GLN A N 1
ATOM 646 C CA . GLN A 1 92 ? -19.234 11.938 16.848 1.00 67.88 92 GLN A CA 1
ATOM 647 C C . GLN A 1 92 ? -18.306 10.721 16.794 1.00 67.88 92 GLN A C 1
ATOM 649 O O . GLN A 1 92 ? -17.504 10.591 15.863 1.00 67.88 92 GLN A O 1
ATOM 654 N N . ARG A 1 93 ? -18.462 9.794 17.744 1.00 65.12 93 ARG A N 1
ATOM 655 C CA . ARG A 1 93 ? -17.749 8.518 17.787 1.00 65.12 93 ARG A CA 1
ATOM 656 C C . ARG A 1 93 ? -18.083 7.665 16.564 1.00 65.12 93 ARG A C 1
ATOM 658 O O . ARG A 1 93 ? -17.169 7.299 15.828 1.00 65.12 93 ARG A O 1
ATOM 665 N N . ARG A 1 94 ? -19.372 7.473 16.257 1.00 67.94 94 ARG A N 1
ATOM 666 C CA . ARG A 1 94 ? -19.829 6.712 15.079 1.00 67.94 94 ARG A CA 1
ATOM 667 C C . ARG A 1 94 ? -19.397 7.331 13.753 1.00 67.94 94 ARG A C 1
ATOM 669 O O . ARG A 1 94 ? -19.074 6.595 12.826 1.00 67.94 94 ARG A O 1
ATOM 676 N N . ARG A 1 95 ? -19.370 8.666 13.624 1.00 69.94 95 ARG A N 1
ATOM 677 C CA . ARG A 1 95 ? -18.854 9.341 12.414 1.00 69.94 95 ARG A CA 1
ATOM 678 C C . ARG A 1 95 ? -17.361 9.104 12.239 1.00 69.94 95 ARG A C 1
ATOM 680 O O . ARG A 1 95 ? -16.934 8.783 11.136 1.00 69.94 95 ARG A O 1
ATOM 687 N N . ARG A 1 96 ? -16.580 9.231 13.314 1.00 69.12 96 ARG A N 1
ATOM 688 C CA . ARG A 1 96 ? -15.134 8.995 13.277 1.00 69.12 96 ARG A CA 1
ATOM 689 C C . ARG A 1 96 ? -14.841 7.535 12.940 1.00 69.12 96 ARG A C 1
ATOM 691 O O . ARG A 1 96 ? -14.073 7.285 12.021 1.00 69.12 96 ARG A O 1
ATOM 698 N N . GLU A 1 97 ? -15.508 6.595 13.599 1.00 73.31 97 GLU A N 1
ATOM 699 C CA . GLU A 1 97 ? -15.390 5.162 13.315 1.00 73.31 97 GLU A CA 1
ATOM 700 C C . GLU A 1 97 ? -15.804 4.834 11.871 1.00 73.31 97 GLU A C 1
ATOM 702 O O . GLU A 1 97 ? -15.023 4.211 11.156 1.00 73.31 97 GLU A O 1
ATOM 707 N N . ARG A 1 98 ? -16.948 5.339 11.372 1.00 73.81 98 ARG A N 1
ATOM 708 C CA . ARG A 1 98 ? -17.361 5.151 9.964 1.00 73.81 98 ARG A CA 1
ATOM 709 C C . ARG A 1 98 ? -16.335 5.696 8.977 1.00 73.81 98 ARG A C 1
ATOM 711 O O . ARG A 1 98 ? -15.980 4.978 8.050 1.00 73.81 98 ARG A O 1
ATOM 718 N N . THR A 1 99 ? -15.848 6.925 9.154 1.00 74.88 99 THR A N 1
ATOM 719 C CA . THR A 1 99 ? -14.833 7.508 8.259 1.00 74.88 99 THR A CA 1
ATOM 720 C C . THR A 1 99 ? -13.558 6.668 8.248 1.00 74.88 99 THR A C 1
ATOM 722 O O . THR A 1 99 ? -13.014 6.413 7.177 1.00 74.88 99 THR A O 1
ATOM 725 N N . TRP A 1 100 ? -13.112 6.171 9.405 1.00 74.06 100 TRP A N 1
ATOM 726 C CA . TRP A 1 100 ? -11.949 5.285 9.489 1.00 74.06 100 TRP A CA 1
ATOM 727 C C . TRP A 1 100 ? -12.175 3.940 8.794 1.00 74.06 100 TRP A C 1
ATOM 729 O O . TRP A 1 100 ? -11.299 3.500 8.053 1.00 74.06 100 TRP A O 1
ATOM 739 N N . PHE A 1 101 ? -13.350 3.321 8.941 1.00 75.06 101 PHE A N 1
ATOM 740 C CA . PHE A 1 101 ? -13.687 2.100 8.201 1.00 75.06 101 PHE A CA 1
ATOM 741 C C . PHE A 1 101 ? -13.754 2.333 6.686 1.00 75.06 101 PHE A C 1
ATOM 743 O O . PHE A 1 101 ? -13.277 1.492 5.925 1.00 75.06 101 PHE A O 1
ATOM 750 N N . PHE A 1 102 ? -14.278 3.478 6.234 1.00 80.44 102 PHE A N 1
ATOM 751 C CA . PHE A 1 102 ? -14.274 3.843 4.814 1.00 80.44 102 PHE A CA 1
ATOM 752 C C . PHE A 1 102 ? -12.857 4.061 4.274 1.00 80.44 102 PHE A C 1
ATOM 754 O O . PHE A 1 102 ? -12.560 3.570 3.190 1.00 80.44 102 PHE A O 1
ATOM 761 N N . ILE A 1 103 ? -11.980 4.737 5.025 1.00 80.44 103 ILE A N 1
ATOM 762 C CA . ILE A 1 103 ? -10.568 4.932 4.653 1.00 80.44 103 ILE A CA 1
ATOM 763 C C . ILE A 1 103 ? -9.827 3.590 4.605 1.00 80.44 103 ILE A C 1
ATOM 765 O O . ILE A 1 103 ? -9.117 3.308 3.644 1.00 80.44 103 ILE A O 1
ATOM 769 N N . ALA A 1 104 ? -10.010 2.727 5.607 1.00 80.19 104 ALA A N 1
ATOM 770 C CA . ALA A 1 104 ? -9.383 1.407 5.630 1.00 80.19 104 ALA A CA 1
ATOM 771 C C . ALA A 1 104 ? -9.900 0.506 4.494 1.00 80.19 104 ALA A C 1
ATOM 773 O O . ALA A 1 104 ? -9.135 -0.261 3.911 1.00 80.19 104 ALA A O 1
ATOM 774 N N . GLY A 1 105 ? -11.190 0.606 4.158 1.00 84.00 105 GLY A N 1
ATOM 775 C CA . GLY A 1 105 ? -11.791 -0.085 3.021 1.00 84.00 105 GLY A CA 1
ATOM 776 C C . GLY A 1 105 ? -11.266 0.424 1.676 1.00 84.00 105 GLY A C 1
ATOM 777 O O . GLY A 1 105 ? -10.857 -0.379 0.838 1.00 84.00 105 GLY A O 1
ATOM 778 N N . SER A 1 106 ? -11.212 1.745 1.477 1.00 87.75 106 SER A N 1
ATOM 779 C CA . SER A 1 106 ? -10.709 2.347 0.236 1.00 87.75 106 SER A CA 1
ATOM 780 C C . SER A 1 106 ? -9.214 2.098 0.034 1.00 87.75 106 SER A C 1
ATOM 782 O O . SER A 1 106 ? -8.792 1.846 -1.093 1.00 87.75 106 SER A O 1
ATOM 784 N N . ALA A 1 107 ? -8.423 2.055 1.110 1.00 89.25 107 ALA A N 1
ATOM 785 C CA . ALA A 1 107 ? -7.005 1.709 1.056 1.00 89.25 107 ALA A CA 1
ATOM 786 C C . ALA A 1 107 ? -6.758 0.286 0.517 1.00 89.25 107 ALA A C 1
ATOM 788 O O . ALA A 1 107 ? -5.772 0.058 -0.179 1.00 89.25 107 ALA A O 1
ATOM 789 N N . ARG A 1 108 ? -7.670 -0.669 0.756 1.00 91.88 108 ARG A N 1
ATOM 790 C CA . ARG A 1 108 ? -7.568 -2.021 0.172 1.00 91.88 108 ARG A CA 1
ATOM 791 C C . ARG A 1 108 ? -7.817 -2.016 -1.327 1.00 91.88 108 ARG A C 1
ATOM 793 O O . ARG A 1 108 ? -7.074 -2.653 -2.065 1.00 91.88 108 ARG A O 1
ATOM 800 N N . VAL A 1 109 ? -8.838 -1.285 -1.776 1.00 94.19 109 VAL A N 1
ATOM 801 C CA . VAL A 1 109 ? -9.110 -1.120 -3.212 1.00 94.19 109 VAL A CA 1
ATOM 802 C C . VAL A 1 109 ? -7.909 -0.464 -3.890 1.00 94.19 109 VAL A C 1
ATOM 804 O O . VAL A 1 109 ? -7.462 -0.935 -4.932 1.00 94.19 109 VAL A O 1
ATOM 807 N N . LEU A 1 110 ? -7.328 0.557 -3.254 1.00 95.31 110 LEU A N 1
ATOM 808 C CA . LEU A 1 110 ? -6.110 1.203 -3.730 1.00 95.31 110 LEU A CA 1
ATOM 809 C C . LEU A 1 110 ? -4.930 0.220 -3.826 1.00 95.31 110 LEU A C 1
ATOM 811 O O . LEU A 1 110 ? -4.257 0.214 -4.851 1.00 95.31 110 LEU A O 1
ATOM 815 N N . LEU A 1 111 ? -4.703 -0.645 -2.828 1.00 95.25 111 LEU A N 1
ATOM 816 C CA . LEU A 1 111 ? -3.659 -1.681 -2.901 1.00 95.25 111 LEU A CA 1
ATOM 817 C C . LEU A 1 111 ? -3.859 -2.643 -4.074 1.00 95.25 111 LEU A C 1
ATOM 819 O O . LEU A 1 111 ? -2.884 -3.009 -4.722 1.00 95.25 111 LEU A O 1
ATOM 823 N N . VAL A 1 112 ? -5.100 -3.043 -4.367 1.00 96.88 112 VAL A N 1
ATOM 824 C CA . VAL A 1 112 ? -5.388 -3.904 -5.525 1.00 96.88 112 VAL A CA 1
ATOM 825 C C . VAL A 1 112 ? -5.051 -3.179 -6.826 1.00 96.88 112 VAL A C 1
ATOM 827 O O . VAL A 1 112 ? -4.387 -3.751 -7.685 1.00 96.88 112 VAL A O 1
ATOM 830 N N . VAL A 1 113 ? -5.446 -1.911 -6.963 1.00 97.69 113 VAL A N 1
ATOM 831 C CA . VAL A 1 113 ? -5.130 -1.101 -8.150 1.00 97.69 113 VAL A CA 1
ATOM 832 C C . VAL A 1 113 ? -3.618 -0.924 -8.313 1.00 97.69 113 VAL A C 1
ATOM 834 O O . VAL A 1 113 ? -3.093 -1.148 -9.400 1.00 97.69 113 VAL A O 1
ATOM 837 N N . LEU A 1 114 ? -2.899 -0.583 -7.242 1.00 97.50 114 LEU A N 1
ATOM 838 C CA . LEU A 1 114 ? -1.439 -0.455 -7.264 1.00 97.50 114 LEU A CA 1
ATOM 839 C C . LEU A 1 114 ? -0.760 -1.792 -7.586 1.00 97.50 114 LEU A C 1
ATOM 841 O O . LEU A 1 114 ? 0.165 -1.824 -8.393 1.00 97.50 114 LEU A O 1
ATOM 845 N N . GLY A 1 115 ? -1.254 -2.898 -7.024 1.00 97.50 115 GLY A N 1
ATOM 846 C CA . GLY A 1 115 ? -0.810 -4.252 -7.352 1.00 97.50 115 GLY A CA 1
ATOM 847 C C . GLY A 1 115 ? -0.942 -4.563 -8.840 1.00 97.50 115 GLY A C 1
ATOM 848 O O . GLY A 1 115 ? 0.007 -5.052 -9.448 1.00 97.50 115 GLY A O 1
ATOM 849 N N . LEU A 1 116 ? -2.079 -4.215 -9.450 1.00 98.06 116 LEU A N 1
ATOM 850 C CA . LEU A 1 116 ? -2.293 -4.372 -10.890 1.00 98.06 116 LEU A CA 1
ATOM 851 C C . LEU A 1 116 ? -1.343 -3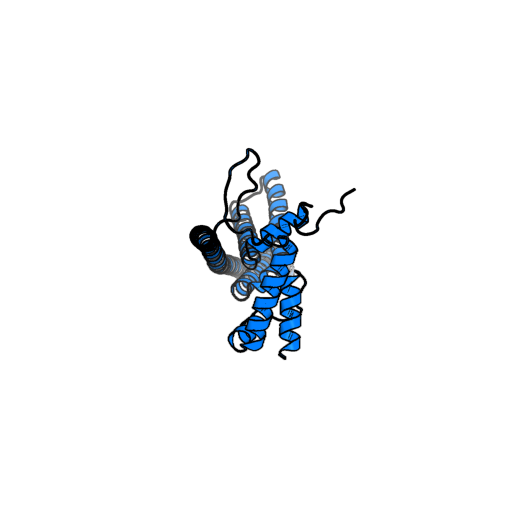.499 -11.716 1.00 98.06 116 LEU A C 1
ATOM 853 O O . LEU A 1 116 ? -0.811 -3.980 -12.711 1.00 98.06 116 LEU A O 1
ATOM 857 N N . LEU A 1 117 ? -1.091 -2.255 -11.298 1.00 97.56 117 LEU A N 1
ATOM 858 C CA . LEU A 1 117 ? -0.143 -1.365 -11.975 1.00 97.56 117 LEU A CA 1
ATOM 859 C C . LEU A 1 117 ? 1.287 -1.922 -11.940 1.00 97.56 117 LEU A C 1
ATOM 861 O O . LEU A 1 117 ? 1.944 -1.972 -12.976 1.00 97.56 117 LEU A O 1
ATOM 865 N N . HIS A 1 118 ? 1.757 -2.395 -10.780 1.00 97.06 118 HIS A N 1
ATOM 866 C CA . HIS A 1 118 ? 3.071 -3.042 -10.658 1.00 97.06 118 HIS A CA 1
ATOM 867 C C . HIS A 1 118 ? 3.162 -4.318 -11.493 1.00 97.06 118 HIS A C 1
ATOM 869 O O . HIS A 1 118 ? 4.166 -4.536 -12.167 1.00 97.06 118 HIS A O 1
ATOM 875 N N . PHE A 1 119 ? 2.114 -5.144 -11.473 1.00 97.88 119 PHE A N 1
ATOM 876 C CA . PHE A 1 119 ? 2.057 -6.377 -12.253 1.00 97.88 119 PHE A CA 1
ATOM 877 C C . PHE A 1 119 ? 2.115 -6.089 -13.755 1.00 97.88 119 PHE A C 1
ATOM 879 O O . PHE A 1 119 ? 2.944 -6.667 -14.451 1.00 97.88 119 PHE A O 1
ATOM 886 N N . ALA A 1 120 ? 1.280 -5.168 -14.245 1.00 97.44 120 ALA A N 1
ATOM 887 C CA . ALA A 1 120 ? 1.240 -4.779 -15.651 1.00 97.44 120 ALA A CA 1
ATOM 888 C C . ALA A 1 120 ? 2.589 -4.216 -16.119 1.00 97.44 120 ALA A C 1
ATOM 890 O O . ALA A 1 120 ? 3.091 -4.633 -17.159 1.00 97.44 120 ALA A O 1
ATOM 891 N N . TRP A 1 121 ? 3.218 -3.355 -15.315 1.00 96.94 121 TRP A N 1
ATOM 892 C CA . TRP A 1 121 ? 4.546 -2.819 -15.622 1.00 96.94 121 TRP A CA 1
ATOM 893 C C . TRP A 1 121 ? 5.620 -3.920 -15.617 1.00 96.94 121 TRP A C 1
ATOM 895 O O . TRP A 1 121 ? 6.466 -3.979 -16.504 1.00 96.94 121 TRP A O 1
ATOM 905 N N . GLY A 1 122 ? 5.586 -4.841 -14.650 1.00 95.88 122 GLY A N 1
ATOM 906 C CA . GLY A 1 122 ? 6.492 -5.994 -14.632 1.00 95.88 122 GLY A CA 1
ATOM 907 C C . GLY A 1 122 ? 6.358 -6.869 -15.884 1.00 95.88 122 GLY A C 1
ATOM 908 O O . GLY A 1 122 ? 7.363 -7.282 -16.456 1.00 95.88 122 GLY A O 1
ATOM 909 N N . VAL A 1 123 ? 5.126 -7.098 -16.350 1.00 96.75 123 VAL A N 1
ATOM 910 C CA . VAL A 1 123 ? 4.860 -7.818 -17.604 1.00 96.75 123 VAL A CA 1
ATOM 911 C C . VAL A 1 123 ? 5.395 -7.047 -18.811 1.00 96.75 123 VAL A C 1
ATOM 913 O O . VAL A 1 123 ? 6.018 -7.651 -19.677 1.00 96.75 123 VAL A O 1
ATOM 916 N N . GLU A 1 124 ? 5.210 -5.728 -18.867 1.00 95.81 124 GLU A N 1
ATOM 917 C CA . GLU A 1 124 ? 5.743 -4.889 -19.948 1.00 95.81 124 GLU A CA 1
ATOM 918 C C . GLU A 1 124 ? 7.275 -4.978 -20.047 1.00 95.81 124 GLU A C 1
ATOM 920 O O . GLU A 1 124 ? 7.806 -5.140 -21.144 1.00 95.81 124 GLU A O 1
ATOM 925 N N . LEU A 1 125 ? 7.984 -4.976 -18.911 1.00 93.81 125 LEU A N 1
ATOM 926 C CA . LEU A 1 125 ? 9.439 -5.174 -18.876 1.00 93.81 125 LEU A CA 1
ATOM 927 C C . LEU A 1 125 ? 9.852 -6.545 -19.425 1.00 93.81 125 LEU A C 1
ATOM 929 O O . LEU A 1 125 ? 10.788 -6.621 -20.216 1.00 93.81 125 LEU A O 1
ATOM 933 N N . LEU A 1 126 ? 9.139 -7.615 -19.058 1.00 93.56 126 LEU A N 1
ATOM 934 C CA . LEU A 1 126 ? 9.408 -8.965 -19.572 1.00 93.56 126 LEU A CA 1
ATOM 935 C C . LEU A 1 126 ? 9.135 -9.084 -21.074 1.00 93.56 126 LEU A C 1
ATOM 937 O O . LEU A 1 126 ? 9.882 -9.755 -21.784 1.00 93.56 126 LEU A O 1
ATOM 941 N N . LEU A 1 127 ? 8.083 -8.433 -21.573 1.00 94.75 127 LEU A N 1
ATOM 942 C CA . LEU A 1 127 ? 7.785 -8.404 -23.004 1.00 94.75 127 LEU A CA 1
ATOM 943 C C . LEU A 1 127 ? 8.845 -7.609 -23.777 1.00 94.75 127 LEU A C 1
ATOM 945 O O . LEU A 1 127 ? 9.277 -8.056 -24.838 1.00 94.75 127 LEU A O 1
ATOM 949 N N . GLY A 1 128 ? 9.308 -6.479 -23.233 1.00 92.38 128 GLY A N 1
ATOM 950 C CA . GLY A 1 128 ? 10.419 -5.709 -23.796 1.00 92.38 128 GLY A CA 1
ATOM 951 C C . GLY A 1 128 ? 11.720 -6.516 -23.844 1.00 92.38 128 GLY A C 1
ATOM 952 O O . GLY A 1 128 ? 12.370 -6.575 -24.887 1.00 92.38 128 GLY A O 1
ATOM 953 N N . ALA A 1 129 ? 12.043 -7.215 -22.754 1.00 90.38 129 ALA A N 1
ATOM 954 C CA . ALA A 1 129 ? 13.180 -8.128 -22.659 1.00 90.38 129 ALA A CA 1
ATOM 955 C C . ALA A 1 129 ? 13.108 -9.266 -23.693 1.00 90.38 129 ALA A C 1
ATOM 957 O O . ALA A 1 129 ? 14.075 -9.536 -24.407 1.00 90.38 129 ALA A O 1
ATOM 958 N N . GLY A 1 130 ? 11.942 -9.908 -23.820 1.00 88.69 130 GLY A N 1
ATOM 959 C CA . GLY A 1 130 ? 11.708 -10.962 -24.809 1.00 88.69 130 GLY A CA 1
ATOM 960 C C . GLY A 1 130 ? 11.797 -10.456 -26.253 1.00 88.69 130 GLY A C 1
ATOM 961 O O . GLY A 1 130 ? 12.331 -11.148 -27.122 1.00 88.69 130 GLY A O 1
ATOM 962 N N . GLY A 1 131 ? 11.335 -9.229 -26.510 1.00 89.69 131 GLY A N 1
ATOM 963 C CA . GLY A 1 131 ? 11.486 -8.558 -27.801 1.00 89.69 131 GLY A CA 1
ATOM 964 C C . GLY A 1 131 ? 12.952 -8.306 -28.161 1.00 89.69 131 GLY A C 1
ATOM 965 O O . GLY A 1 131 ? 13.370 -8.648 -29.265 1.00 89.69 131 GLY A O 1
ATOM 966 N N . ALA A 1 132 ? 13.748 -7.796 -27.216 1.00 85.81 132 ALA A N 1
ATOM 967 C CA . ALA A 1 132 ? 15.186 -7.591 -27.399 1.00 85.81 132 ALA A CA 1
ATOM 968 C C . ALA A 1 132 ? 15.926 -8.911 -27.678 1.00 85.81 132 ALA A C 1
ATOM 970 O O . ALA A 1 132 ? 16.729 -8.986 -28.606 1.00 85.81 132 ALA A O 1
ATOM 971 N N . MET A 1 133 ? 15.594 -9.976 -26.942 1.00 83.94 133 MET A N 1
ATOM 972 C CA . MET A 1 133 ? 16.140 -11.320 -27.166 1.00 83.94 133 MET A CA 1
ATOM 973 C C . MET A 1 133 ? 15.790 -11.873 -28.552 1.00 83.94 133 MET A C 1
ATOM 975 O O . MET A 1 133 ? 16.645 -12.443 -29.228 1.00 83.94 133 MET A O 1
ATOM 979 N N . THR A 1 134 ? 14.550 -11.666 -29.002 1.00 87.06 134 THR A N 1
ATOM 980 C CA . THR A 1 134 ? 14.109 -12.064 -30.347 1.00 87.06 134 THR A CA 1
ATOM 981 C C . THR A 1 134 ? 14.896 -11.309 -31.418 1.00 87.06 134 THR A C 1
ATOM 983 O O . THR A 1 134 ? 15.383 -11.924 -32.363 1.00 87.06 134 THR A O 1
ATOM 986 N N . GLN A 1 135 ? 15.062 -9.994 -31.257 1.00 85.00 135 GLN A N 1
ATOM 987 C CA . GLN A 1 135 ? 15.799 -9.160 -32.206 1.00 85.00 135 GLN A CA 1
ATOM 988 C C . GLN A 1 135 ? 17.273 -9.571 -32.293 1.00 85.00 135 GLN A C 1
ATOM 990 O O . GLN A 1 135 ? 17.789 -9.771 -33.388 1.00 85.00 135 GLN A O 1
ATOM 995 N N . ALA A 1 136 ? 17.923 -9.805 -31.154 1.00 79.94 136 ALA A N 1
ATOM 996 C CA . ALA A 1 136 ? 19.309 -10.258 -31.122 1.00 79.94 136 ALA A CA 1
ATOM 997 C C . ALA A 1 136 ? 19.500 -11.635 -31.773 1.00 79.94 136 ALA A C 1
ATOM 999 O O . ALA A 1 136 ? 20.494 -11.859 -32.460 1.00 79.94 136 ALA A O 1
ATOM 1000 N N . ALA A 1 137 ? 18.538 -12.552 -31.621 1.00 79.56 137 ALA A N 1
ATOM 1001 C CA . ALA A 1 137 ? 18.567 -13.836 -32.319 1.00 79.56 137 ALA A CA 1
ATOM 1002 C C . ALA A 1 137 ? 18.463 -13.670 -33.848 1.00 79.56 137 ALA A C 1
ATOM 1004 O O . ALA A 1 137 ? 19.139 -14.382 -34.594 1.00 79.56 137 ALA A O 1
ATOM 1005 N N . VAL A 1 138 ? 17.652 -12.715 -34.321 1.00 84.50 138 VAL A N 1
ATOM 1006 C CA . VAL A 1 138 ? 17.549 -12.366 -35.748 1.00 84.50 138 VAL A CA 1
ATOM 1007 C C . VAL A 1 138 ? 18.859 -11.761 -36.255 1.00 84.50 138 VAL A C 1
ATOM 1009 O O . VAL A 1 138 ? 19.366 -12.205 -37.286 1.00 84.50 138 VAL A O 1
ATOM 1012 N N . ASP A 1 139 ? 19.440 -10.813 -35.519 1.00 79.62 139 ASP A N 1
ATOM 1013 C CA . ASP A 1 139 ? 20.696 -10.151 -35.886 1.00 79.62 139 ASP A CA 1
ATOM 1014 C C . ASP A 1 139 ? 21.875 -11.138 -35.899 1.00 79.62 139 ASP A C 1
ATOM 1016 O O . ASP A 1 139 ? 22.688 -11.125 -36.825 1.00 79.62 139 ASP A O 1
ATOM 1020 N N . ALA A 1 140 ? 21.935 -12.065 -34.938 1.00 72.62 140 ALA A N 1
ATOM 1021 C CA . ALA A 1 140 ? 22.927 -13.139 -34.905 1.00 72.62 140 ALA A CA 1
ATOM 1022 C C . ALA A 1 140 ? 22.755 -14.125 -36.074 1.00 72.62 140 ALA A C 1
ATOM 1024 O O . ALA A 1 140 ? 23.739 -14.531 -36.696 1.00 72.62 140 ALA A O 1
ATOM 1025 N N . GLY A 1 141 ? 21.512 -14.482 -36.422 1.00 72.62 141 GLY A N 1
ATOM 1026 C CA . GLY A 1 141 ? 21.208 -15.301 -37.599 1.00 72.62 141 GLY A CA 1
ATOM 1027 C C . GLY A 1 141 ? 21.595 -14.613 -38.913 1.00 72.62 141 GLY A C 1
ATOM 1028 O O . GLY A 1 141 ? 22.155 -15.250 -39.808 1.00 72.62 141 GLY A O 1
ATOM 1029 N N . ALA A 1 142 ? 21.372 -13.299 -39.013 1.00 71.25 142 ALA A N 1
ATOM 1030 C CA . ALA A 1 142 ? 21.833 -12.487 -40.133 1.00 71.25 142 ALA A CA 1
ATOM 1031 C C . ALA A 1 142 ? 23.371 -12.424 -40.186 1.00 71.25 142 ALA A C 1
ATOM 1033 O O . ALA A 1 142 ? 23.949 -12.648 -41.247 1.00 71.25 142 ALA A O 1
ATOM 1034 N N . ALA A 1 143 ? 24.054 -12.219 -39.057 1.00 63.31 143 ALA A N 1
ATOM 1035 C CA . ALA A 1 143 ? 25.517 -12.194 -38.984 1.00 63.31 143 ALA A CA 1
ATOM 1036 C C . ALA A 1 143 ? 26.158 -13.543 -39.364 1.00 63.31 143 ALA A C 1
ATOM 1038 O O . ALA A 1 143 ? 27.153 -13.572 -40.092 1.00 63.31 143 ALA A O 1
ATOM 1039 N N . ALA A 1 144 ? 25.550 -14.663 -38.957 1.00 64.94 144 ALA A N 1
ATOM 1040 C CA . ALA A 1 144 ? 25.977 -16.007 -39.350 1.00 64.94 144 ALA A CA 1
ATOM 1041 C C . ALA A 1 144 ? 25.886 -16.228 -40.872 1.00 64.94 144 ALA A C 1
ATOM 1043 O O . ALA A 1 144 ? 26.714 -16.937 -41.444 1.00 64.94 144 ALA A O 1
ATOM 1044 N N . SER A 1 145 ? 24.931 -15.579 -41.549 1.00 64.38 145 SER A N 1
ATOM 1045 C CA . SER A 1 145 ? 24.804 -15.635 -43.012 1.00 64.38 145 SER A CA 1
ATOM 1046 C C . SER A 1 145 ? 25.857 -14.807 -43.772 1.00 64.38 145 SER A C 1
ATOM 1048 O O . SER A 1 145 ? 26.076 -15.052 -44.957 1.00 64.38 145 SER A O 1
ATOM 1050 N N . VAL A 1 146 ? 26.542 -13.868 -43.100 1.00 67.62 146 VAL A N 1
ATOM 1051 C CA . VAL A 1 146 ? 27.538 -12.947 -43.694 1.00 67.62 146 VAL A CA 1
ATOM 1052 C C . VAL A 1 146 ? 28.993 -13.403 -43.447 1.00 67.62 146 VAL A C 1
ATOM 1054 O O . VAL A 1 146 ? 29.932 -12.785 -43.942 1.00 67.62 146 VAL A O 1
ATOM 1057 N N . GLY A 1 147 ? 29.209 -14.534 -42.764 1.00 55.81 147 GLY A N 1
ATOM 1058 C CA . GLY A 1 147 ? 30.530 -15.175 -42.663 1.00 55.81 147 GLY A CA 1
ATOM 1059 C C . GLY A 1 147 ? 31.460 -14.618 -41.579 1.00 55.81 147 GLY A C 1
ATOM 1060 O O . GLY A 1 147 ? 32.674 -14.773 -41.692 1.00 55.81 147 GLY A O 1
ATOM 1061 N N . ALA A 1 148 ? 30.921 -13.986 -40.529 1.00 60.19 148 ALA A N 1
ATOM 1062 C CA . ALA A 1 148 ? 31.694 -13.672 -39.324 1.00 60.19 148 ALA A CA 1
ATOM 1063 C C . ALA A 1 148 ? 32.218 -14.964 -38.662 1.00 60.19 148 ALA A C 1
ATOM 1065 O O . ALA A 1 148 ? 31.527 -15.986 -38.692 1.00 60.19 148 ALA A O 1
ATOM 1066 N N . GLU A 1 149 ? 33.412 -14.934 -38.048 1.00 57.34 149 GLU A N 1
ATOM 1067 C CA . GLU A 1 149 ? 33.917 -16.058 -37.245 1.00 57.34 149 GLU A CA 1
ATOM 1068 C C . GLU A 1 149 ? 32.940 -16.325 -36.094 1.00 57.34 149 GLU A C 1
ATOM 1070 O O . GLU A 1 149 ? 32.891 -15.622 -35.084 1.00 57.34 149 GLU A O 1
ATOM 1075 N N . SER A 1 150 ? 32.077 -17.313 -36.328 1.00 63.78 150 SER A N 1
ATOM 1076 C CA . SER A 1 150 ? 30.781 -17.453 -35.657 1.00 63.78 150 SER A CA 1
ATOM 1077 C C . SER A 1 150 ? 30.848 -17.622 -34.140 1.00 63.78 150 SER A C 1
ATOM 1079 O O . SER A 1 150 ? 29.855 -17.365 -33.473 1.00 63.78 150 SER A O 1
ATOM 1081 N N . GLY A 1 151 ? 31.994 -18.029 -33.586 1.00 67.88 151 GLY A N 1
ATOM 1082 C CA . GLY A 1 151 ? 32.157 -18.268 -32.152 1.00 67.88 151 GLY A CA 1
ATOM 1083 C C . GLY A 1 151 ? 32.323 -16.991 -31.327 1.00 67.88 151 GLY A C 1
ATOM 1084 O O . GLY A 1 151 ? 31.615 -16.806 -30.342 1.00 67.88 151 GLY A O 1
ATOM 1085 N N . GLU A 1 152 ? 33.227 -16.096 -31.727 1.00 72.81 152 GLU A N 1
ATOM 1086 C CA . GLU A 1 152 ? 33.575 -14.912 -30.926 1.00 72.81 152 GLU A CA 1
ATOM 1087 C C . GLU A 1 152 ? 32.549 -13.784 -31.090 1.00 72.81 152 GLU A C 1
ATOM 1089 O O . GLU A 1 152 ? 32.147 -13.155 -30.113 1.00 72.81 152 GLU A O 1
ATOM 1094 N N . ALA A 1 153 ? 32.015 -13.607 -32.304 1.00 70.38 153 ALA A N 1
ATOM 1095 C CA . ALA A 1 153 ? 30.926 -12.665 -32.555 1.00 70.38 153 ALA A CA 1
ATOM 1096 C C . ALA A 1 153 ? 29.616 -13.081 -31.858 1.00 70.38 153 ALA A C 1
ATOM 1098 O O . ALA A 1 153 ? 28.899 -12.226 -31.342 1.00 70.38 153 ALA A O 1
ATOM 1099 N N . ALA A 1 154 ? 29.310 -14.383 -31.800 1.00 69.38 154 ALA A N 1
ATOM 1100 C CA . ALA A 1 154 ? 28.137 -14.872 -31.075 1.00 69.38 154 ALA A CA 1
ATOM 1101 C C . ALA A 1 154 ? 28.305 -14.751 -29.556 1.00 69.38 154 ALA A C 1
ATOM 1103 O O . ALA A 1 154 ? 27.340 -14.414 -28.874 1.00 69.38 154 ALA A O 1
ATOM 1104 N N . ALA A 1 155 ? 29.513 -14.980 -29.028 1.00 76.50 155 ALA A N 1
ATOM 1105 C CA . ALA A 1 155 ? 29.805 -14.786 -27.610 1.00 76.50 155 ALA A CA 1
ATOM 1106 C C . ALA A 1 155 ? 29.660 -13.310 -27.197 1.00 76.50 155 ALA A C 1
ATOM 1108 O O . ALA A 1 155 ? 28.948 -13.020 -26.239 1.00 76.50 155 ALA A O 1
ATOM 1109 N N . ALA A 1 156 ? 30.234 -12.377 -27.964 1.00 78.12 156 ALA A N 1
ATOM 1110 C CA . ALA A 1 156 ? 30.103 -10.941 -27.703 1.00 78.12 156 ALA A CA 1
ATOM 1111 C C . ALA A 1 156 ? 28.649 -10.444 -27.831 1.00 78.12 156 ALA A C 1
ATOM 1113 O O . ALA A 1 156 ? 28.203 -9.614 -27.041 1.00 78.12 156 ALA A O 1
ATOM 1114 N N . ALA A 1 157 ? 27.884 -10.969 -28.796 1.00 75.12 157 ALA A N 1
ATOM 1115 C CA . ALA A 1 157 ? 26.463 -10.652 -28.939 1.00 75.12 157 ALA A CA 1
ATOM 1116 C C . ALA A 1 157 ? 25.623 -11.200 -27.774 1.00 75.12 157 ALA A C 1
ATOM 1118 O O . ALA A 1 157 ? 24.702 -10.525 -27.319 1.00 75.12 157 ALA A O 1
ATOM 1119 N N . ALA A 1 158 ? 25.942 -12.398 -27.276 1.00 77.19 158 ALA A N 1
ATOM 1120 C CA . ALA A 1 158 ? 25.283 -12.974 -26.109 1.00 77.19 158 ALA A CA 1
ATOM 1121 C C . ALA A 1 158 ? 25.575 -12.171 -24.831 1.00 77.19 158 ALA A C 1
ATOM 1123 O O . ALA A 1 158 ? 24.657 -11.934 -24.052 1.00 77.19 158 ALA A O 1
ATOM 1124 N N . GLU A 1 159 ? 26.813 -11.707 -24.643 1.00 84.56 159 GLU A N 1
ATOM 1125 C CA . GLU A 1 159 ? 27.201 -10.874 -23.497 1.00 84.56 159 GLU A CA 1
ATOM 1126 C C . GLU A 1 159 ? 26.531 -9.493 -23.536 1.00 84.56 159 GLU A C 1
ATOM 1128 O O . GLU A 1 159 ? 25.927 -9.073 -22.551 1.00 84.56 159 GLU A O 1
ATOM 1133 N N . ALA A 1 160 ? 26.518 -8.829 -24.696 1.00 80.81 160 ALA A N 1
ATOM 1134 C CA . ALA A 1 160 ? 25.802 -7.563 -24.867 1.00 80.81 160 ALA A CA 1
ATOM 1135 C C . ALA A 1 160 ? 24.286 -7.715 -24.647 1.00 80.81 160 ALA A C 1
ATOM 1137 O O . ALA A 1 160 ? 23.629 -6.817 -24.116 1.00 80.81 160 ALA A O 1
ATOM 1138 N N . LEU A 1 161 ? 23.713 -8.853 -25.053 1.00 82.19 161 LEU A N 1
ATOM 1139 C CA . LEU A 1 161 ? 22.307 -9.151 -24.816 1.00 82.19 161 LEU A CA 1
ATOM 1140 C C . LEU A 1 161 ? 22.012 -9.338 -23.328 1.00 82.19 161 LEU A C 1
ATOM 1142 O O . LEU A 1 161 ? 21.020 -8.798 -22.842 1.00 82.19 161 LEU A O 1
ATOM 1146 N N . ASP A 1 162 ? 22.856 -10.088 -22.621 1.00 86.62 162 ASP A N 1
ATOM 1147 C CA . ASP A 1 162 ? 22.720 -10.310 -21.182 1.00 86.62 162 ASP A CA 1
ATOM 1148 C C . ASP A 1 162 ? 22.790 -8.983 -20.413 1.00 86.62 162 ASP A C 1
ATOM 1150 O O . ASP A 1 162 ? 21.901 -8.696 -19.613 1.00 86.62 162 ASP A O 1
ATOM 1154 N N . GLU A 1 163 ? 23.741 -8.107 -20.752 1.00 88.44 163 GLU A N 1
ATOM 1155 C CA . GLU A 1 163 ? 23.886 -6.784 -20.129 1.00 88.44 163 GLU A CA 1
ATOM 1156 C C . GLU A 1 163 ? 22.646 -5.889 -20.328 1.00 88.44 163 GLU A C 1
ATOM 1158 O O . GLU A 1 163 ? 22.251 -5.146 -19.426 1.00 88.44 163 GLU A O 1
ATOM 1163 N N . MET A 1 164 ? 21.973 -5.992 -21.479 1.00 84.25 164 MET A N 1
ATOM 1164 C CA . MET A 1 164 ? 20.723 -5.264 -21.735 1.00 84.25 164 MET A CA 1
ATOM 1165 C C . MET A 1 164 ? 19.500 -5.902 -21.060 1.00 84.25 164 MET A C 1
ATOM 1167 O O . MET A 1 164 ? 18.597 -5.192 -20.609 1.00 84.25 164 MET A O 1
ATOM 1171 N N . VAL A 1 165 ? 19.426 -7.235 -21.028 1.00 89.62 165 VAL A N 1
ATOM 1172 C CA . VAL A 1 165 ? 18.221 -7.979 -20.633 1.00 89.62 165 VAL A CA 1
ATOM 1173 C C . VAL A 1 165 ? 18.173 -8.236 -19.130 1.00 89.62 165 VAL A C 1
ATOM 1175 O O . VAL A 1 165 ? 17.123 -8.009 -18.520 1.00 89.62 165 VAL A O 1
ATOM 1178 N N . ALA A 1 166 ? 19.278 -8.653 -18.512 1.00 89.69 166 ALA A N 1
ATOM 1179 C CA . ALA A 1 166 ? 19.350 -8.986 -17.091 1.00 89.69 166 ALA A CA 1
ATOM 1180 C C . ALA A 1 166 ? 18.724 -7.921 -16.161 1.00 89.69 166 ALA A C 1
ATOM 1182 O O . ALA A 1 166 ? 17.825 -8.275 -15.389 1.00 89.69 166 ALA A O 1
ATOM 1183 N N . PRO A 1 167 ? 19.050 -6.611 -16.266 1.00 90.81 167 PRO A N 1
ATOM 1184 C CA . PRO A 1 167 ? 18.477 -5.607 -15.366 1.00 90.81 167 PRO A CA 1
ATOM 1185 C C . PRO A 1 167 ? 16.957 -5.465 -15.518 1.00 90.81 167 PRO A C 1
ATOM 1187 O O . PRO A 1 167 ? 16.255 -5.187 -14.543 1.00 90.81 167 PRO A O 1
ATOM 1190 N N . SER A 1 168 ? 16.423 -5.671 -16.726 1.00 91.38 168 SER A N 1
ATOM 1191 C CA . SER A 1 168 ? 14.980 -5.600 -16.975 1.00 91.38 168 SER A CA 1
ATOM 1192 C C . SER A 1 168 ? 14.230 -6.789 -16.367 1.00 91.38 168 SER A C 1
ATOM 1194 O O . SER A 1 168 ? 13.150 -6.602 -15.799 1.00 91.38 168 SER A O 1
ATOM 1196 N N . VAL A 1 169 ? 14.824 -7.986 -16.413 1.00 92.75 169 VAL A N 1
ATOM 1197 C CA . VAL A 1 169 ? 14.269 -9.209 -15.818 1.00 92.75 169 VAL A CA 1
ATOM 1198 C C . VAL A 1 169 ? 14.275 -9.114 -14.293 1.00 92.75 169 VAL A C 1
ATOM 1200 O O . VAL A 1 169 ? 13.243 -9.366 -13.665 1.00 92.75 169 VAL A O 1
ATOM 1203 N N . ASP A 1 170 ? 15.377 -8.660 -13.696 1.00 94.50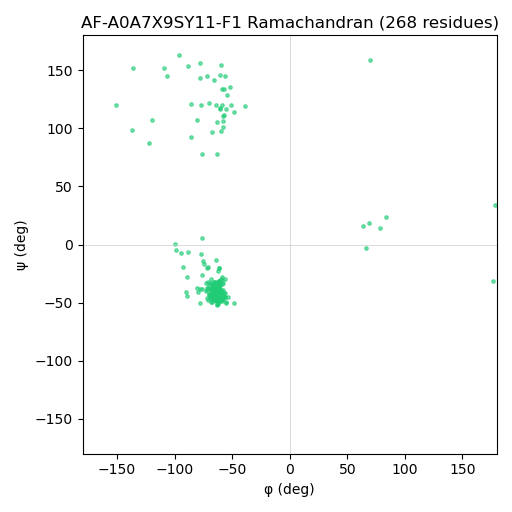 170 ASP A N 1
ATOM 1204 C CA . ASP A 1 170 ? 15.473 -8.442 -12.248 1.00 94.50 170 ASP A CA 1
ATOM 1205 C C . ASP A 1 170 ? 14.455 -7.397 -11.770 1.00 94.50 170 ASP A C 1
ATOM 1207 O O . ASP A 1 170 ? 13.713 -7.603 -10.801 1.00 94.50 170 ASP A O 1
ATOM 1211 N N . ALA A 1 171 ? 14.347 -6.282 -12.497 1.00 93.00 171 ALA A N 1
ATOM 1212 C CA . ALA A 1 171 ? 13.391 -5.227 -12.192 1.00 93.00 171 ALA A CA 1
ATOM 1213 C C . ALA A 1 171 ? 11.930 -5.683 -12.364 1.00 93.00 171 ALA A C 1
ATOM 1215 O O . ALA A 1 171 ? 11.048 -5.212 -11.634 1.00 93.00 171 ALA A O 1
ATOM 1216 N N . ALA A 1 172 ? 11.656 -6.588 -13.307 1.00 95.94 172 ALA A N 1
ATOM 1217 C CA . ALA A 1 172 ? 10.346 -7.205 -13.467 1.00 95.94 172 ALA A CA 1
ATOM 1218 C C . ALA A 1 172 ? 10.025 -8.135 -12.292 1.00 95.94 172 ALA A C 1
ATOM 1220 O O . ALA A 1 172 ? 8.948 -8.014 -11.704 1.00 95.94 172 ALA A O 1
ATOM 1221 N N . ALA A 1 173 ? 10.962 -9.000 -11.896 1.00 96.69 173 ALA A N 1
ATOM 1222 C CA . ALA A 1 173 ? 10.792 -9.928 -10.780 1.00 96.69 173 ALA A CA 1
ATOM 1223 C C . ALA A 1 173 ? 10.441 -9.194 -9.476 1.00 96.69 173 ALA A C 1
ATOM 1225 O O . ALA A 1 173 ? 9.482 -9.560 -8.790 1.00 96.69 173 ALA A O 1
ATOM 1226 N N . ILE A 1 174 ? 11.148 -8.100 -9.175 1.00 95.19 174 ILE A N 1
ATOM 1227 C CA . ILE A 1 174 ? 10.876 -7.256 -8.003 1.00 95.19 174 ILE A CA 1
ATOM 1228 C C . ILE A 1 174 ? 9.465 -6.647 -8.068 1.00 95.19 174 ILE A C 1
ATOM 1230 O O . ILE A 1 174 ? 8.725 -6.692 -7.082 1.00 95.19 174 ILE A O 1
ATOM 1234 N N . ARG A 1 175 ? 9.044 -6.118 -9.227 1.00 95.19 175 ARG A N 1
ATOM 1235 C CA . ARG A 1 175 ? 7.687 -5.564 -9.409 1.00 95.19 175 ARG A CA 1
ATOM 1236 C C . ARG A 1 175 ? 6.602 -6.623 -9.233 1.00 95.19 175 ARG A C 1
ATOM 1238 O O . ARG A 1 175 ? 5.597 -6.364 -8.574 1.00 95.19 175 ARG A O 1
ATOM 1245 N N . MET A 1 176 ? 6.814 -7.825 -9.765 1.00 97.19 176 MET A N 1
ATOM 1246 C CA . MET A 1 176 ? 5.880 -8.939 -9.591 1.00 97.19 176 MET A CA 1
ATOM 1247 C C . MET A 1 176 ? 5.782 -9.353 -8.117 1.00 97.19 176 MET A C 1
ATOM 1249 O O . MET A 1 176 ? 4.680 -9.557 -7.607 1.00 97.19 176 MET A O 1
ATOM 1253 N N . ALA A 1 177 ? 6.912 -9.412 -7.406 1.00 96.69 177 ALA A N 1
ATOM 1254 C CA . ALA A 1 177 ? 6.938 -9.704 -5.975 1.00 96.69 177 ALA A CA 1
ATOM 1255 C C . ALA A 1 177 ? 6.157 -8.655 -5.167 1.00 96.69 177 ALA A C 1
ATOM 1257 O O . ALA A 1 177 ? 5.367 -9.009 -4.284 1.00 96.69 177 ALA A O 1
ATOM 1258 N N . PHE A 1 178 ? 6.310 -7.370 -5.504 1.00 95.94 178 PHE A N 1
ATOM 1259 C CA . PHE A 1 178 ? 5.522 -6.309 -4.886 1.00 95.94 178 PHE A CA 1
ATOM 1260 C C . PHE A 1 178 ? 4.025 -6.419 -5.218 1.00 95.94 178 PHE A C 1
ATOM 1262 O O . PHE A 1 178 ? 3.182 -6.308 -4.330 1.00 95.94 178 PHE A O 1
ATOM 1269 N N . ALA A 1 179 ? 3.659 -6.720 -6.465 1.00 97.38 179 ALA A N 1
ATOM 1270 C CA . ALA A 1 179 ? 2.264 -6.960 -6.833 1.00 97.38 179 ALA A CA 1
ATOM 1271 C C . ALA A 1 179 ? 1.626 -8.069 -5.976 1.00 97.38 179 ALA A C 1
ATOM 1273 O O . ALA A 1 179 ? 0.579 -7.860 -5.360 1.00 97.38 179 ALA A O 1
ATOM 1274 N N . VAL A 1 180 ? 2.299 -9.218 -5.859 1.00 97.00 180 VAL A N 1
ATOM 1275 C CA . VAL A 1 180 ? 1.825 -10.360 -5.061 1.00 97.00 18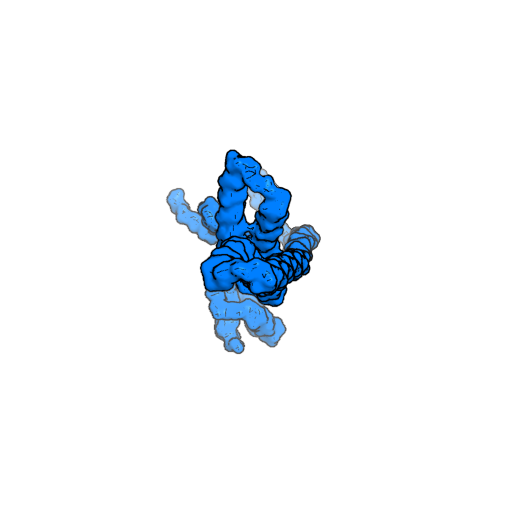0 VAL A CA 1
ATOM 1276 C C . VAL A 1 180 ? 1.683 -9.995 -3.583 1.00 97.00 180 VAL A C 1
ATOM 1278 O O . VAL A 1 180 ? 0.663 -10.316 -2.969 1.00 97.00 180 VAL A O 1
ATOM 1281 N N . GLY A 1 181 ? 2.660 -9.291 -3.004 1.00 95.25 181 GLY A N 1
ATOM 1282 C CA . GLY A 1 181 ? 2.583 -8.860 -1.608 1.00 95.25 181 GLY A CA 1
ATOM 1283 C C . GLY A 1 181 ? 1.421 -7.895 -1.343 1.00 95.25 181 GLY A C 1
ATOM 1284 O O . GLY A 1 181 ? 0.728 -8.040 -0.336 1.00 95.25 181 GLY A O 1
ATOM 1285 N N . MET A 1 182 ? 1.133 -6.972 -2.266 1.00 96.19 182 MET A N 1
ATOM 1286 C CA . MET A 1 182 ? -0.023 -6.074 -2.151 1.00 96.19 182 MET A CA 1
ATOM 1287 C C . MET A 1 182 ? -1.357 -6.813 -2.286 1.00 96.19 182 MET A C 1
ATOM 1289 O O . MET A 1 182 ? -2.266 -6.554 -1.496 1.00 96.19 182 MET A O 1
ATOM 1293 N N . PHE A 1 183 ? -1.481 -7.769 -3.213 1.00 96.75 183 PHE A N 1
ATOM 1294 C CA . PHE A 1 183 ? -2.683 -8.607 -3.318 1.00 96.75 183 PHE A CA 1
ATOM 1295 C C . PHE A 1 183 ? -2.909 -9.431 -2.049 1.00 96.75 183 PHE A C 1
ATOM 1297 O O . PHE A 1 183 ? -4.032 -9.510 -1.542 1.00 96.75 183 PHE A O 1
ATOM 1304 N N . TRP A 1 184 ? -1.835 -9.985 -1.486 1.00 96.00 184 TRP A N 1
ATOM 1305 C CA . TRP A 1 184 ? -1.892 -10.716 -0.226 1.00 96.00 184 TRP A CA 1
ATOM 1306 C C . TRP A 1 184 ? -2.321 -9.822 0.942 1.00 96.00 184 TRP A C 1
ATOM 1308 O O . TRP A 1 184 ? -3.215 -10.187 1.708 1.00 96.00 184 TRP A O 1
ATOM 1318 N N . ALA A 1 185 ? -1.738 -8.628 1.064 1.00 93.88 185 ALA A N 1
ATOM 1319 C CA . ALA A 1 185 ? -2.104 -7.663 2.096 1.00 93.88 185 ALA A CA 1
ATOM 1320 C C . ALA A 1 185 ? -3.552 -7.159 1.946 1.00 93.88 185 ALA A C 1
ATOM 1322 O O . ALA A 1 185 ? -4.232 -6.947 2.952 1.00 93.88 185 ALA A O 1
ATOM 1323 N N . ALA A 1 186 ? -4.047 -7.017 0.711 1.00 93.25 186 ALA A N 1
ATOM 1324 C CA . ALA A 1 186 ? -5.432 -6.645 0.433 1.00 93.25 186 ALA A CA 1
ATOM 1325 C C . ALA A 1 186 ? -6.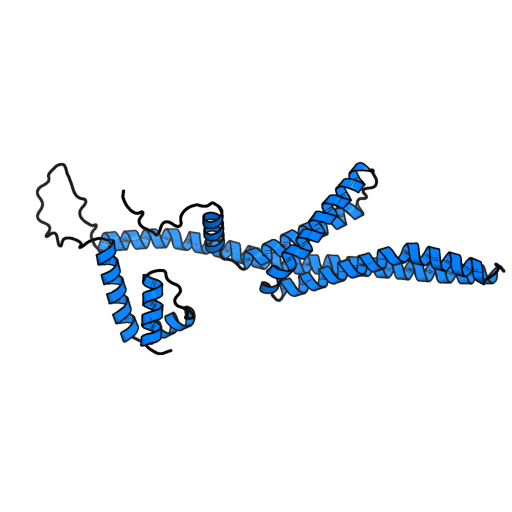428 -7.738 0.865 1.00 93.25 186 ALA A C 1
ATOM 1327 O O . ALA A 1 186 ? -7.467 -7.414 1.446 1.00 93.25 186 ALA A O 1
ATOM 1328 N N . TRP A 1 187 ? -6.101 -9.020 0.642 1.00 93.06 187 TRP A N 1
ATOM 1329 C CA . TRP A 1 187 ? -6.919 -10.151 1.102 1.00 93.06 187 TRP A CA 1
ATOM 1330 C C . TRP A 1 187 ? -6.850 -10.300 2.628 1.00 93.06 187 TRP A C 1
ATOM 1332 O O . TRP A 1 187 ? -7.878 -10.411 3.299 1.00 93.06 187 TRP A O 1
ATOM 1342 N N . ARG A 1 188 ? -5.646 -10.267 3.210 1.00 90.56 188 ARG A N 1
ATOM 1343 C CA . ARG A 1 188 ? -5.422 -10.492 4.642 1.00 90.56 188 ARG A CA 1
ATOM 1344 C C . ARG A 1 188 ? -4.725 -9.283 5.285 1.00 90.56 188 ARG A C 1
ATOM 1346 O O . ARG A 1 188 ? -3.512 -9.315 5.473 1.00 90.56 188 ARG A O 1
ATOM 1353 N N . PRO A 1 189 ? -5.477 -8.266 5.756 1.00 85.62 189 PRO A N 1
ATOM 1354 C CA . PRO A 1 189 ? -4.922 -7.016 6.298 1.00 85.62 189 PRO A CA 1
ATOM 1355 C C . PRO A 1 189 ? -3.943 -7.204 7.459 1.00 85.62 189 PRO A C 1
ATOM 1357 O O . PRO A 1 189 ? -3.007 -6.429 7.619 1.00 85.62 189 PRO A O 1
ATOM 1360 N N . ARG A 1 190 ? -4.114 -8.272 8.251 1.00 85.56 190 ARG A N 1
ATOM 1361 C CA . ARG A 1 190 ? -3.175 -8.632 9.326 1.00 85.56 190 ARG A CA 1
ATOM 1362 C C . ARG A 1 190 ? -1.745 -8.868 8.818 1.00 85.56 190 ARG A C 1
ATOM 1364 O O . ARG A 1 190 ? -0.803 -8.626 9.562 1.00 85.56 190 ARG A O 1
ATOM 1371 N N . ALA A 1 191 ? -1.572 -9.292 7.565 1.00 87.62 191 ALA A N 1
ATOM 1372 C CA . ALA A 1 191 ? -0.258 -9.484 6.955 1.00 87.62 191 ALA A CA 1
ATOM 1373 C C . ALA A 1 191 ? 0.466 -8.160 6.639 1.00 87.62 191 ALA A C 1
ATOM 1375 O O . ALA A 1 191 ? 1.693 -8.152 6.547 1.00 87.62 191 ALA A O 1
ATOM 1376 N N . ALA A 1 192 ? -0.256 -7.035 6.536 1.00 89.69 192 ALA A N 1
ATOM 1377 C CA . ALA A 1 192 ? 0.336 -5.729 6.238 1.00 89.69 192 ALA A CA 1
ATOM 1378 C C . ALA A 1 192 ? 1.366 -5.295 7.295 1.00 89.69 192 ALA A C 1
ATOM 1380 O O . ALA A 1 192 ? 2.351 -4.646 6.948 1.00 89.69 192 ALA A O 1
ATOM 1381 N N . MET A 1 193 ? 1.202 -5.717 8.557 1.00 89.56 193 MET A N 1
ATOM 1382 C CA . MET A 1 193 ? 2.147 -5.412 9.638 1.00 89.56 193 MET A CA 1
ATOM 1383 C C . MET A 1 193 ? 3.568 -5.895 9.324 1.00 89.56 193 MET A C 1
ATOM 1385 O O . MET A 1 193 ? 4.522 -5.148 9.508 1.00 89.56 193 MET A O 1
ATOM 1389 N N . GLY A 1 194 ? 3.710 -7.124 8.819 1.00 90.25 194 GLY A N 1
ATOM 1390 C CA . GLY A 1 194 ? 5.022 -7.696 8.503 1.00 90.25 194 GLY A CA 1
ATOM 1391 C C . GLY A 1 194 ? 5.629 -7.150 7.208 1.00 90.25 194 GLY A C 1
ATOM 1392 O O . GLY A 1 194 ? 6.845 -7.112 7.065 1.00 90.25 194 GLY A O 1
ATOM 1393 N N . MET A 1 195 ? 4.793 -6.700 6.268 1.00 92.12 195 MET A N 1
ATOM 1394 C CA . MET A 1 195 ? 5.241 -6.238 4.949 1.00 92.12 195 MET A CA 1
ATOM 1395 C C . MET A 1 195 ? 5.573 -4.740 4.908 1.00 92.12 195 MET A C 1
ATOM 1397 O O . MET A 1 195 ? 6.427 -4.331 4.123 1.00 92.12 195 MET A O 1
ATOM 1401 N N . THR A 1 196 ? 4.945 -3.922 5.762 1.00 93.50 196 THR A N 1
ATOM 1402 C CA . THR A 1 196 ? 5.156 -2.461 5.799 1.00 93.50 196 THR A CA 1
ATOM 1403 C C . THR A 1 196 ? 6.632 -2.063 5.932 1.00 93.50 196 THR A C 1
ATOM 1405 O O . THR A 1 196 ? 7.063 -1.216 5.151 1.00 93.50 196 THR A O 1
ATOM 1408 N N . PRO A 1 197 ? 7.448 -2.671 6.822 1.00 95.31 197 PRO A N 1
ATOM 1409 C CA . PRO A 1 197 ? 8.868 -2.334 6.918 1.00 95.31 197 PRO A CA 1
ATOM 1410 C C . PRO A 1 197 ? 9.644 -2.618 5.628 1.00 95.31 197 PRO A C 1
ATOM 1412 O O . PRO A 1 197 ? 10.505 -1.830 5.254 1.00 95.31 197 PRO A O 1
ATOM 1415 N N . VAL A 1 198 ? 9.317 -3.704 4.921 1.00 95.25 198 VAL A N 1
ATOM 1416 C CA . VAL A 1 198 ? 9.999 -4.098 3.678 1.00 95.25 198 VAL A CA 1
ATOM 1417 C C . VAL A 1 198 ? 9.705 -3.097 2.559 1.00 95.25 198 VAL A C 1
ATOM 1419 O O . VAL A 1 198 ? 10.629 -2.584 1.932 1.00 95.25 198 VAL A O 1
ATOM 1422 N N . TYR A 1 199 ? 8.430 -2.764 2.340 1.00 95.12 199 TYR A N 1
ATOM 1423 C CA . TYR A 1 199 ? 8.028 -1.792 1.314 1.00 95.12 199 TYR A CA 1
ATOM 1424 C C . TYR A 1 199 ? 8.482 -0.377 1.671 1.00 95.12 199 TYR A C 1
ATOM 1426 O O . TYR A 1 199 ? 8.913 0.374 0.800 1.00 95.12 199 TYR A O 1
ATOM 1434 N N . GLY A 1 200 ? 8.412 -0.018 2.956 1.00 95.75 200 GLY A N 1
ATOM 1435 C CA . GLY A 1 200 ? 8.894 1.262 3.462 1.00 95.75 200 GLY A CA 1
ATOM 1436 C C . GLY A 1 200 ? 10.398 1.426 3.265 1.00 95.75 200 GLY A C 1
ATOM 1437 O O . GLY A 1 200 ? 10.830 2.465 2.773 1.00 95.75 200 GLY A O 1
ATOM 1438 N N . ALA A 1 201 ? 11.191 0.396 3.578 1.00 96.56 201 ALA A N 1
ATOM 1439 C CA . ALA A 1 201 ? 12.630 0.401 3.335 1.00 96.56 201 ALA A CA 1
ATOM 1440 C C . ALA A 1 201 ? 12.938 0.511 1.838 1.00 96.56 201 ALA A C 1
ATOM 1442 O O . ALA A 1 201 ? 13.719 1.376 1.452 1.00 96.56 201 ALA A O 1
ATOM 1443 N N . ALA A 1 202 ? 12.285 -0.298 0.996 1.00 95.50 202 ALA A N 1
ATOM 1444 C CA . ALA A 1 202 ? 12.455 -0.230 -0.453 1.00 95.50 202 ALA A CA 1
ATOM 1445 C C . ALA A 1 202 ? 12.171 1.182 -0.989 1.00 95.50 202 ALA A C 1
ATOM 1447 O O . ALA A 1 202 ? 13.020 1.759 -1.659 1.00 95.50 202 ALA A O 1
ATOM 1448 N N . ALA A 1 203 ? 11.035 1.783 -0.616 1.00 96.31 203 ALA A N 1
ATOM 1449 C CA . ALA A 1 203 ? 10.698 3.146 -1.016 1.00 96.31 203 ALA A CA 1
ATOM 1450 C C . ALA A 1 203 ? 11.732 4.173 -0.518 1.00 96.31 203 ALA A C 1
ATOM 1452 O O . ALA A 1 203 ? 12.163 5.022 -1.292 1.00 96.31 203 ALA A O 1
ATOM 1453 N N . MET A 1 204 ? 12.172 4.086 0.741 1.00 97.00 204 MET A N 1
ATOM 1454 C CA . MET A 1 204 ? 13.161 5.011 1.312 1.00 97.00 204 MET A CA 1
ATOM 1455 C C . MET A 1 204 ? 14.523 4.921 0.620 1.00 97.00 204 MET A C 1
ATOM 1457 O O . MET A 1 204 ? 15.093 5.951 0.258 1.00 97.00 204 MET A O 1
ATOM 1461 N N . PHE A 1 205 ? 15.034 3.710 0.385 1.00 97.19 205 PHE A N 1
ATOM 1462 C CA . PHE A 1 205 ? 16.284 3.525 -0.353 1.00 97.19 205 PHE A CA 1
ATOM 1463 C C . PHE A 1 205 ? 16.153 4.002 -1.801 1.00 97.19 205 PHE A C 1
ATOM 1465 O O . PHE A 1 205 ? 17.039 4.706 -2.282 1.00 97.19 205 PHE A O 1
ATOM 1472 N N . SER A 1 206 ? 15.034 3.714 -2.473 1.00 95.06 206 SER A N 1
ATOM 1473 C CA . SER A 1 206 ? 14.767 4.231 -3.819 1.00 95.06 206 SER A CA 1
ATOM 1474 C C . SER A 1 206 ? 14.741 5.762 -3.864 1.00 95.06 206 SER A C 1
ATOM 1476 O O . SER A 1 206 ? 15.292 6.337 -4.797 1.00 95.06 206 SER A O 1
ATOM 1478 N N . ILE A 1 207 ? 14.177 6.440 -2.855 1.00 96.56 207 ILE A N 1
ATOM 1479 C CA . ILE A 1 207 ? 14.227 7.914 -2.747 1.00 96.56 207 ILE A CA 1
ATOM 1480 C C . ILE A 1 207 ? 15.678 8.397 -2.615 1.00 96.56 207 ILE A C 1
ATOM 1482 O O . ILE A 1 207 ? 16.067 9.381 -3.250 1.00 96.56 207 ILE A O 1
ATOM 1486 N N . GLY A 1 208 ? 16.500 7.691 -1.836 1.00 96.31 208 GLY A N 1
ATOM 1487 C CA . GLY A 1 208 ? 17.931 7.975 -1.718 1.00 96.31 208 GLY A CA 1
ATOM 1488 C C . GLY A 1 208 ? 18.672 7.858 -3.054 1.00 96.31 208 GLY A C 1
ATOM 1489 O O . GLY A 1 208 ? 19.388 8.783 -3.439 1.00 96.31 208 GLY A O 1
ATOM 1490 N N . PHE A 1 209 ? 18.458 6.771 -3.801 1.00 94.81 209 PHE A N 1
ATOM 1491 C CA . PHE A 1 209 ? 19.066 6.589 -5.126 1.00 94.81 209 PHE A CA 1
ATOM 1492 C C . PHE A 1 209 ? 18.574 7.626 -6.142 1.00 94.81 209 PHE A C 1
ATOM 1494 O O . PHE A 1 209 ? 19.387 8.224 -6.840 1.00 94.81 209 PHE A O 1
ATOM 1501 N N . ALA A 1 210 ? 17.281 7.954 -6.137 1.00 96.38 210 ALA A N 1
ATOM 1502 C CA . ALA A 1 210 ? 16.744 9.017 -6.984 1.00 96.38 210 ALA A CA 1
ATOM 1503 C C . ALA A 1 210 ? 17.362 10.391 -6.668 1.00 96.38 210 ALA A C 1
ATOM 1505 O O . ALA A 1 210 ? 17.543 11.213 -7.563 1.00 96.38 210 ALA A O 1
ATOM 1506 N N . THR A 1 211 ? 17.739 10.641 -5.408 1.00 96.44 211 THR A N 1
ATOM 1507 C CA . THR A 1 211 ? 18.458 11.867 -5.024 1.00 96.44 211 THR A CA 1
ATOM 1508 C C . THR A 1 211 ? 19.846 11.922 -5.666 1.00 96.44 211 THR A C 1
ATOM 1510 O O . THR A 1 211 ? 20.253 12.977 -6.150 1.00 96.44 211 THR A O 1
ATOM 1513 N N . ARG A 1 212 ? 20.567 10.794 -5.727 1.00 96.56 212 ARG A N 1
ATOM 1514 C CA . ARG A 1 212 ? 21.842 10.699 -6.459 1.00 96.56 212 ARG A CA 1
ATOM 1515 C C . ARG A 1 212 ? 21.641 11.004 -7.942 1.00 96.56 212 ARG A C 1
ATOM 1517 O O . ARG A 1 212 ? 22.381 11.814 -8.490 1.00 96.56 212 ARG A O 1
ATOM 1524 N N . ASP A 1 213 ? 20.651 10.387 -8.575 1.00 95.50 213 ASP A N 1
ATOM 1525 C CA . ASP A 1 213 ? 20.421 10.538 -10.016 1.00 95.50 213 ASP A CA 1
ATOM 1526 C C . ASP A 1 213 ? 19.951 11.959 -10.373 1.00 95.50 213 ASP A C 1
ATOM 1528 O O . ASP A 1 213 ? 20.295 12.494 -11.427 1.00 95.50 213 ASP A O 1
ATOM 1532 N N . LEU A 1 214 ? 19.248 12.626 -9.451 1.00 95.38 214 LEU A N 1
ATOM 1533 C CA . LEU A 1 214 ? 18.934 14.051 -9.547 1.00 95.38 214 LEU A CA 1
ATOM 1534 C C . LEU A 1 214 ? 20.200 14.920 -9.522 1.00 95.38 214 LEU A C 1
ATOM 1536 O O . LEU A 1 214 ? 20.333 15.822 -10.345 1.00 95.38 214 LEU A O 1
ATOM 1540 N N . VAL A 1 215 ? 21.136 14.646 -8.605 1.00 97.31 215 VAL A N 1
ATOM 1541 C CA . VAL A 1 215 ? 22.410 15.387 -8.496 1.00 97.31 215 VAL A CA 1
ATOM 1542 C C . VAL A 1 215 ? 23.291 15.171 -9.727 1.00 97.31 215 VAL A C 1
ATOM 1544 O O . VAL A 1 215 ? 23.949 16.104 -10.179 1.00 97.31 215 VAL A O 1
ATOM 1547 N N . LEU A 1 216 ? 23.286 13.960 -10.288 1.00 96.56 216 LEU A N 1
ATOM 1548 C CA . LEU A 1 216 ? 24.016 13.629 -11.514 1.00 96.56 216 LEU A CA 1
ATOM 1549 C C . LEU A 1 216 ? 23.323 14.137 -12.789 1.00 96.56 216 LEU A C 1
ATOM 1551 O O . LEU A 1 216 ? 23.907 14.056 -13.867 1.00 96.56 216 LEU A O 1
ATOM 1555 N N . GLY A 1 217 ? 22.096 14.660 -12.686 1.00 95.81 217 GLY A N 1
ATOM 1556 C CA . GLY A 1 217 ? 21.309 15.112 -13.834 1.00 95.81 217 GLY A CA 1
ATOM 1557 C C . GLY A 1 217 ? 20.838 13.974 -14.746 1.00 95.81 217 GLY A C 1
ATOM 1558 O O . GLY A 1 217 ? 20.482 14.224 -15.894 1.00 95.81 217 GLY A O 1
ATOM 1559 N N . THR A 1 218 ? 20.841 12.731 -14.258 1.00 94.94 218 THR A N 1
ATOM 1560 C CA . THR A 1 218 ? 20.443 11.535 -15.017 1.00 94.94 218 THR A CA 1
ATOM 1561 C C . THR A 1 218 ? 18.980 11.155 -14.808 1.00 94.94 218 THR A C 1
ATOM 1563 O O . THR A 1 218 ? 18.486 10.274 -15.504 1.00 94.94 218 THR A O 1
ATOM 1566 N N . LEU A 1 219 ? 18.277 11.816 -13.884 1.00 95.50 219 LEU A N 1
ATOM 1567 C CA . LEU A 1 219 ? 16.901 11.489 -13.514 1.00 95.50 219 LEU A CA 1
ATOM 1568 C C . LEU A 1 219 ? 15.929 11.607 -14.702 1.00 95.50 219 LEU A C 1
ATOM 1570 O O . LEU A 1 219 ? 15.704 12.699 -15.229 1.00 95.50 219 LEU A O 1
ATOM 1574 N N . GLN A 1 220 ? 15.314 10.491 -15.091 1.00 95.25 220 GLN A N 1
ATOM 1575 C CA . GLN A 1 220 ? 14.304 10.432 -16.147 1.00 95.25 220 GLN A CA 1
ATOM 1576 C C . GLN A 1 220 ? 12.881 10.486 -15.574 1.00 95.25 220 GLN A C 1
ATOM 1578 O O . GLN A 1 220 ? 12.631 10.196 -14.402 1.00 95.25 220 GLN A O 1
ATOM 1583 N N . PHE A 1 221 ? 11.897 10.796 -16.426 1.00 93.44 221 PHE A N 1
ATOM 1584 C CA . PHE A 1 221 ? 10.479 10.762 -16.041 1.00 93.44 221 PHE A CA 1
ATOM 1585 C C . PHE A 1 221 ? 10.045 9.372 -15.542 1.00 93.44 221 PHE A C 1
ATOM 1587 O O . PHE A 1 221 ? 9.303 9.258 -14.565 1.00 93.44 221 PHE A O 1
ATOM 1594 N N . THR A 1 222 ? 10.543 8.313 -16.183 1.00 91.88 222 THR A N 1
ATOM 1595 C CA . THR A 1 222 ? 10.266 6.917 -15.819 1.00 91.88 222 THR A CA 1
ATOM 1596 C C . THR A 1 222 ? 10.756 6.577 -14.407 1.00 91.88 222 THR A C 1
ATOM 1598 O O . THR A 1 222 ? 10.073 5.850 -13.679 1.00 91.88 222 THR A O 1
ATOM 1601 N N . ASP A 1 223 ? 11.887 7.150 -13.985 1.00 93.25 223 ASP A N 1
ATOM 1602 C CA . ASP A 1 223 ? 12.446 6.955 -12.643 1.00 93.25 223 ASP A CA 1
ATOM 1603 C C . ASP A 1 223 ? 11.546 7.602 -11.590 1.00 93.25 223 ASP A C 1
ATOM 1605 O O . ASP A 1 223 ? 11.202 6.982 -10.583 1.00 93.25 223 ASP A O 1
ATOM 1609 N N . VAL A 1 224 ? 11.073 8.823 -11.864 1.00 94.75 224 VAL A N 1
ATOM 1610 C CA . VAL A 1 224 ? 10.136 9.546 -10.991 1.00 94.75 224 VAL A CA 1
ATOM 1611 C C . VAL A 1 224 ? 8.807 8.803 -10.876 1.00 94.75 224 VAL A C 1
ATOM 1613 O O . VAL A 1 224 ? 8.280 8.657 -9.773 1.00 94.75 224 VAL A O 1
ATOM 1616 N N . ALA A 1 225 ? 8.270 8.298 -11.988 1.00 94.31 225 ALA A N 1
ATOM 1617 C CA . ALA A 1 225 ? 7.037 7.517 -11.987 1.00 94.31 225 ALA A CA 1
ATOM 1618 C C . ALA A 1 225 ? 7.191 6.215 -11.182 1.00 94.31 225 ALA A C 1
ATOM 1620 O O . ALA A 1 225 ? 6.324 5.887 -10.369 1.00 94.31 225 ALA A O 1
ATOM 1621 N N . THR A 1 226 ? 8.320 5.515 -11.344 1.00 92.88 226 THR A N 1
ATOM 1622 C CA . THR A 1 226 ? 8.647 4.305 -10.572 1.00 92.88 226 THR A CA 1
ATOM 1623 C C . THR A 1 226 ? 8.742 4.615 -9.078 1.00 92.88 226 THR A C 1
ATOM 1625 O O . THR A 1 226 ? 8.154 3.911 -8.253 1.00 92.88 226 THR A O 1
ATOM 1628 N N . LEU A 1 227 ? 9.428 5.702 -8.722 1.00 94.81 227 LEU A N 1
ATOM 1629 C CA . LEU A 1 227 ? 9.578 6.147 -7.343 1.00 94.81 227 LEU A CA 1
ATOM 1630 C C . LEU A 1 227 ? 8.235 6.513 -6.707 1.00 94.81 227 LEU A C 1
ATOM 1632 O O . LEU A 1 227 ? 7.931 6.067 -5.600 1.00 94.81 227 LEU A O 1
ATOM 1636 N N . ALA A 1 228 ? 7.423 7.302 -7.410 1.00 95.75 228 ALA A N 1
ATOM 1637 C CA . ALA A 1 228 ? 6.107 7.715 -6.945 1.00 95.75 228 ALA A CA 1
ATOM 1638 C C . ALA A 1 228 ? 5.197 6.502 -6.728 1.00 95.75 228 ALA A C 1
ATOM 1640 O O . ALA A 1 228 ? 4.559 6.392 -5.680 1.00 95.75 228 ALA A O 1
ATOM 1641 N N . LEU A 1 229 ? 5.186 5.558 -7.674 1.00 95.69 229 LEU A N 1
ATOM 1642 C CA . LEU A 1 229 ? 4.410 4.328 -7.558 1.00 95.69 229 LEU A CA 1
ATOM 1643 C C . LEU A 1 229 ? 4.833 3.517 -6.322 1.00 95.69 229 LEU A C 1
ATOM 1645 O O . LEU A 1 229 ? 3.971 3.042 -5.577 1.00 95.69 229 LEU A O 1
ATOM 1649 N N . MET A 1 230 ? 6.138 3.398 -6.056 1.00 95.06 230 MET A N 1
ATOM 1650 C CA . MET A 1 230 ? 6.639 2.668 -4.889 1.00 95.06 230 MET A CA 1
ATOM 1651 C C . MET A 1 230 ? 6.322 3.378 -3.566 1.00 95.06 230 MET A C 1
ATOM 1653 O O . MET A 1 230 ? 5.846 2.747 -2.621 1.00 95.06 230 MET A O 1
ATOM 1657 N N . ALA A 1 231 ? 6.501 4.699 -3.512 1.00 96.25 231 ALA A N 1
ATOM 1658 C CA . ALA A 1 231 ? 6.183 5.506 -2.337 1.00 96.25 231 ALA A CA 1
ATOM 1659 C C . ALA A 1 231 ? 4.686 5.450 -1.994 1.00 96.25 231 ALA A C 1
ATOM 1661 O O . ALA A 1 231 ? 4.320 5.210 -0.842 1.00 96.25 231 ALA A O 1
ATOM 1662 N N . VAL A 1 232 ? 3.809 5.594 -2.993 1.00 96.62 232 VAL A N 1
ATOM 1663 C CA . VAL A 1 232 ? 2.354 5.487 -2.806 1.00 96.62 232 VAL A CA 1
ATOM 1664 C C . VAL A 1 232 ? 1.961 4.081 -2.345 1.00 96.62 232 VAL A C 1
ATOM 1666 O O . VAL A 1 232 ? 1.110 3.952 -1.467 1.00 96.62 232 VAL A O 1
ATOM 1669 N N . SER A 1 233 ? 2.614 3.034 -2.859 1.00 95.81 233 SER A N 1
ATOM 1670 C CA . SER A 1 233 ? 2.388 1.646 -2.422 1.00 95.81 233 SER A CA 1
ATOM 1671 C C . SER A 1 233 ? 2.756 1.438 -0.951 1.00 95.81 233 SER A C 1
ATOM 1673 O O . SER A 1 233 ? 1.959 0.886 -0.191 1.00 95.81 233 SER A O 1
ATOM 1675 N N . ALA A 1 234 ? 3.915 1.941 -0.515 1.00 95.88 234 ALA A N 1
ATOM 1676 C CA . ALA A 1 234 ? 4.336 1.874 0.884 1.00 95.88 234 ALA A CA 1
ATOM 1677 C C . ALA A 1 234 ? 3.379 2.640 1.816 1.00 95.88 234 ALA A C 1
ATOM 1679 O O . ALA A 1 234 ? 3.004 2.131 2.875 1.00 95.88 234 ALA A O 1
ATOM 1680 N N . ILE A 1 235 ? 2.924 3.829 1.403 1.00 94.69 235 ILE A N 1
ATOM 1681 C CA . ILE A 1 235 ? 1.944 4.626 2.156 1.00 94.69 235 ILE A CA 1
ATOM 1682 C C . ILE A 1 235 ? 0.604 3.888 2.251 1.00 94.69 235 ILE A C 1
ATOM 1684 O O . ILE A 1 235 ? 0.053 3.765 3.344 1.00 94.69 235 ILE A O 1
ATOM 1688 N N . ALA A 1 236 ? 0.084 3.365 1.137 1.00 94.31 236 ALA A N 1
ATOM 1689 C CA . ALA A 1 236 ? -1.177 2.626 1.112 1.00 94.31 236 ALA A CA 1
ATOM 1690 C C . ALA A 1 236 ? -1.129 1.391 2.025 1.00 94.31 236 ALA A C 1
ATOM 1692 O O . ALA A 1 236 ? -2.073 1.136 2.774 1.00 94.31 236 ALA A O 1
ATOM 1693 N N . LEU A 1 237 ? -0.008 0.665 2.026 1.00 93.62 237 LEU A N 1
ATOM 1694 C CA . LEU A 1 237 ? 0.199 -0.487 2.900 1.00 93.62 237 LEU A CA 1
ATOM 1695 C C . LEU A 1 237 ? 0.235 -0.080 4.381 1.00 93.62 237 LEU A C 1
ATOM 1697 O O . LEU A 1 237 ? -0.432 -0.707 5.206 1.00 93.62 237 LEU A O 1
ATOM 1701 N N . GLY A 1 238 ? 0.929 1.016 4.704 1.00 92.44 238 GLY A N 1
ATOM 1702 C CA . GLY A 1 238 ? 0.938 1.603 6.044 1.00 92.44 238 GLY A CA 1
ATOM 1703 C C . GLY A 1 238 ? -0.453 2.041 6.511 1.00 92.44 238 GLY A C 1
ATOM 1704 O O . GLY A 1 238 ? -0.809 1.819 7.666 1.00 92.44 238 GLY A O 1
ATOM 1705 N N . LEU A 1 239 ? -1.281 2.587 5.613 1.00 90.81 239 LEU A N 1
ATOM 1706 C CA . LEU A 1 239 ? -2.675 2.937 5.905 1.00 90.81 239 LEU A CA 1
ATOM 1707 C C . LEU A 1 239 ? -3.544 1.700 6.165 1.00 90.81 239 LEU A C 1
ATOM 1709 O O . LEU A 1 239 ? -4.369 1.726 7.077 1.00 90.81 239 LEU A O 1
ATOM 1713 N N . VAL A 1 240 ? -3.356 0.609 5.414 1.00 90.75 240 VAL A N 1
ATOM 1714 C CA . VAL A 1 240 ? -4.055 -0.664 5.672 1.00 90.75 240 VAL A CA 1
ATOM 1715 C C . VAL A 1 240 ? -3.630 -1.268 7.008 1.00 90.75 240 VAL A C 1
ATOM 1717 O O . VAL A 1 240 ? -4.482 -1.764 7.747 1.00 90.75 240 VAL A O 1
ATOM 1720 N N . TRP A 1 241 ? -2.342 -1.184 7.348 1.00 90.25 241 TRP A N 1
ATOM 1721 C CA . TRP A 1 241 ? -1.833 -1.602 8.651 1.00 90.25 241 TRP A CA 1
ATOM 1722 C C . TRP A 1 241 ? -2.436 -0.769 9.794 1.00 90.25 241 TRP A C 1
ATOM 1724 O O . TRP A 1 241 ? -2.996 -1.340 10.732 1.00 90.25 241 TRP A O 1
ATOM 1734 N N . LEU A 1 242 ? -2.419 0.565 9.687 1.00 86.25 242 LEU A N 1
ATOM 1735 C CA . LEU A 1 242 ? -3.034 1.468 10.668 1.00 86.25 242 LEU A CA 1
ATOM 1736 C C . LEU A 1 242 ? -4.547 1.266 10.786 1.00 86.25 242 LEU A C 1
ATOM 1738 O O . LEU A 1 242 ? -5.089 1.354 11.884 1.00 86.25 242 LEU A O 1
ATOM 1742 N N . GLY A 1 243 ? -5.226 0.959 9.679 1.00 81.62 243 GLY A N 1
ATOM 1743 C CA . GLY A 1 243 ? -6.662 0.676 9.647 1.00 81.62 243 GLY A CA 1
ATOM 1744 C C . GLY A 1 243 ? -7.070 -0.580 10.424 1.00 81.62 243 GLY A C 1
ATOM 1745 O O . GLY A 1 243 ? -8.255 -0.766 10.691 1.00 81.62 243 GLY A O 1
ATOM 1746 N N . GLY A 1 244 ? -6.113 -1.434 10.805 1.00 75.31 244 GLY A N 1
ATOM 1747 C CA . GLY A 1 244 ? -6.333 -2.545 11.732 1.00 75.31 244 GLY A CA 1
ATOM 1748 C C . GLY A 1 244 ? -6.453 -2.122 13.202 1.00 75.31 244 GLY A C 1
ATOM 1749 O O . GLY A 1 244 ? -6.917 -2.919 14.015 1.00 75.31 244 GLY A O 1
ATOM 1750 N N . TYR A 1 245 ? -6.069 -0.889 13.547 1.00 76.56 245 TYR A N 1
ATOM 1751 C CA . TYR A 1 245 ? -6.127 -0.350 14.906 1.00 76.56 245 TYR A CA 1
ATOM 1752 C C . TYR A 1 245 ? -7.254 0.672 15.055 1.00 76.56 245 TYR A C 1
ATOM 1754 O O . TYR A 1 245 ? -7.530 1.469 14.158 1.00 76.56 245 TYR A O 1
ATOM 1762 N N . THR A 1 246 ? -7.892 0.706 16.228 1.00 72.06 246 THR A N 1
ATOM 1763 C CA . THR A 1 246 ? -8.867 1.761 16.519 1.00 72.06 246 THR A CA 1
ATOM 1764 C C . THR A 1 246 ? -8.148 3.101 16.730 1.00 72.06 246 THR A C 1
ATOM 1766 O O . THR A 1 246 ? -7.066 3.153 17.326 1.00 72.06 246 THR A O 1
ATOM 1769 N N . PRO A 1 247 ? -8.742 4.235 16.315 1.00 70.62 247 PRO A N 1
ATOM 1770 C CA . PRO A 1 247 ? -8.150 5.555 16.542 1.00 70.62 247 PRO A CA 1
ATOM 1771 C C . PRO A 1 247 ? -7.977 5.889 18.036 1.00 70.62 247 PRO A C 1
ATOM 1773 O O . PRO A 1 247 ? -7.175 6.757 18.381 1.00 70.62 247 PRO A O 1
ATOM 1776 N N . ALA A 1 248 ? -8.713 5.213 18.926 1.00 68.31 248 ALA A N 1
ATOM 1777 C CA . ALA A 1 248 ? -8.524 5.293 20.372 1.00 68.31 248 ALA A CA 1
ATOM 1778 C C . ALA A 1 248 ? -7.238 4.580 20.827 1.00 68.31 248 ALA A C 1
ATOM 1780 O O . ALA A 1 248 ? -6.452 5.186 21.557 1.00 68.31 248 ALA A O 1
ATOM 1781 N N . ALA A 1 249 ? -6.987 3.359 20.339 1.00 73.44 249 ALA A N 1
ATOM 1782 C CA . ALA A 1 249 ? -5.771 2.603 20.640 1.00 73.44 249 ALA A CA 1
ATOM 1783 C C . ALA A 1 249 ? -4.512 3.346 20.168 1.00 73.44 249 ALA A C 1
ATOM 1785 O O . ALA A 1 249 ? -3.541 3.472 20.910 1.00 73.44 249 ALA A O 1
ATOM 1786 N N . MET A 1 250 ? -4.552 3.943 18.974 1.00 73.75 250 MET A N 1
ATOM 1787 C CA . MET A 1 250 ? -3.425 4.718 18.448 1.00 73.75 250 MET A CA 1
ATOM 1788 C C . MET A 1 250 ? -3.160 5.998 19.259 1.00 73.75 250 MET A C 1
ATOM 1790 O O . MET A 1 250 ? -2.011 6.345 19.525 1.00 73.75 250 MET A O 1
ATOM 1794 N N . ALA A 1 251 ? -4.216 6.673 19.729 1.00 74.81 251 ALA A N 1
ATOM 1795 C CA . ALA A 1 251 ? -4.077 7.832 20.611 1.00 74.81 251 ALA A CA 1
ATOM 1796 C C . ALA A 1 251 ? -3.523 7.458 21.999 1.00 74.81 251 ALA A C 1
ATOM 1798 O O . ALA A 1 251 ? -2.792 8.249 22.595 1.00 74.81 251 ALA A O 1
ATOM 1799 N N . GLN A 1 252 ? -3.861 6.276 22.520 1.00 76.00 252 GLN A N 1
ATOM 1800 C CA . GLN A 1 252 ? -3.292 5.746 23.763 1.00 76.00 252 GLN A CA 1
ATOM 1801 C C . GLN A 1 252 ? -1.816 5.368 23.588 1.00 76.00 252 GLN A C 1
ATOM 1803 O O . GLN A 1 252 ? -0.998 5.792 24.400 1.00 76.00 252 GLN A O 1
ATOM 1808 N N . ALA A 1 253 ? -1.460 4.676 22.502 1.00 76.06 253 ALA A N 1
ATOM 1809 C CA . ALA A 1 253 ? -0.076 4.327 22.180 1.00 76.06 253 ALA A CA 1
ATOM 1810 C C . ALA A 1 253 ? 0.809 5.574 22.016 1.00 76.06 253 ALA A C 1
ATOM 1812 O O . ALA A 1 253 ? 1.899 5.638 22.578 1.00 76.06 253 ALA A O 1
ATOM 1813 N N . TRP A 1 254 ? 0.314 6.609 21.326 1.00 77.81 254 TRP A N 1
ATOM 1814 C CA . TRP A 1 254 ? 1.030 7.881 21.200 1.00 77.81 254 TRP A CA 1
ATOM 1815 C C . TRP A 1 254 ? 1.198 8.591 22.546 1.00 77.81 254 TRP A C 1
ATOM 1817 O O . TRP A 1 254 ? 2.258 9.147 22.824 1.00 77.81 254 TRP A O 1
ATOM 1827 N N . ARG A 1 255 ? 0.177 8.555 23.416 1.00 76.00 255 ARG A N 1
ATOM 1828 C CA . ARG A 1 255 ? 0.283 9.110 24.775 1.00 76.00 255 ARG A CA 1
ATOM 1829 C C . ARG A 1 255 ? 1.348 8.387 25.596 1.00 76.00 255 ARG A C 1
ATOM 1831 O O . ARG A 1 255 ? 2.190 9.071 26.174 1.00 76.00 255 ARG A O 1
ATOM 1838 N N . ALA A 1 256 ? 1.352 7.055 25.566 1.00 75.50 256 ALA A N 1
ATOM 1839 C CA . ALA A 1 256 ? 2.365 6.236 26.223 1.00 75.50 256 ALA A CA 1
ATOM 1840 C C . ALA A 1 256 ? 3.776 6.545 25.693 1.00 75.50 256 ALA A C 1
ATOM 1842 O O . ALA A 1 256 ? 4.678 6.817 26.479 1.00 75.50 256 ALA A O 1
ATOM 1843 N N . ALA A 1 257 ? 3.948 6.618 24.368 1.00 81.06 257 ALA A N 1
ATOM 1844 C CA . ALA A 1 257 ? 5.222 6.973 23.740 1.00 81.06 257 ALA A CA 1
ATOM 1845 C C . ALA A 1 257 ? 5.679 8.404 24.078 1.00 81.06 257 ALA A C 1
ATOM 1847 O O . ALA A 1 257 ? 6.868 8.656 24.237 1.00 81.06 257 ALA A O 1
ATOM 1848 N N . SER A 1 258 ? 4.741 9.343 24.235 1.00 83.81 258 SER A N 1
ATOM 1849 C CA . SER A 1 258 ? 5.031 10.728 24.633 1.00 83.81 258 SER A CA 1
ATOM 1850 C C . SER A 1 258 ? 5.342 10.903 26.127 1.00 83.81 258 SER A C 1
ATOM 1852 O O . SER A 1 258 ? 5.439 12.038 26.591 1.00 83.81 258 SER A O 1
ATOM 1854 N N . GLY A 1 259 ? 5.436 9.810 26.896 1.00 74.50 259 GLY A N 1
ATOM 1855 C CA . GLY A 1 259 ? 5.685 9.849 28.340 1.00 74.50 259 GLY A CA 1
ATOM 1856 C C . GLY A 1 259 ? 4.569 10.528 29.135 1.00 74.50 259 GLY A C 1
ATOM 1857 O O . GLY A 1 259 ? 4.767 10.909 30.287 1.00 74.50 259 GLY A O 1
ATOM 1858 N N . ARG A 1 260 ? 3.387 10.719 28.533 1.00 64.62 260 ARG A N 1
ATOM 1859 C CA . ARG A 1 260 ? 2.238 11.286 29.234 1.00 64.62 260 ARG A CA 1
ATOM 1860 C C . ARG A 1 260 ? 1.647 10.193 30.115 1.00 64.62 260 ARG A C 1
ATOM 1862 O O . ARG A 1 260 ? 1.223 9.175 29.561 1.00 64.62 260 ARG A O 1
ATOM 1869 N N . PRO A 1 261 ? 1.588 10.383 31.445 1.00 57.41 261 PRO A N 1
ATOM 1870 C CA . PRO A 1 261 ? 1.045 9.368 32.327 1.00 57.41 261 PRO A CA 1
ATOM 1871 C C . PRO A 1 261 ? -0.385 9.044 31.901 1.00 57.41 261 PRO A C 1
ATOM 1873 O O . PRO A 1 261 ? -1.197 9.936 31.620 1.00 57.41 261 PRO A O 1
ATOM 1876 N N . VAL A 1 262 ? -0.686 7.751 31.837 1.00 55.09 262 VAL A N 1
ATOM 1877 C CA . VAL A 1 262 ? -2.063 7.276 31.777 1.00 55.09 262 VAL A CA 1
ATOM 1878 C C . VAL A 1 262 ? -2.692 7.712 33.098 1.00 55.09 262 VAL A C 1
ATOM 1880 O O . VAL A 1 262 ? -2.341 7.192 34.151 1.00 55.09 262 VAL A O 1
ATOM 1883 N N . ARG A 1 263 ? -3.538 8.750 33.073 1.00 46.53 263 ARG A N 1
ATOM 1884 C CA . ARG A 1 263 ? -4.273 9.187 34.270 1.00 46.53 263 ARG A CA 1
ATOM 1885 C C . ARG A 1 263 ? -5.092 7.997 34.770 1.00 46.53 263 ARG A C 1
ATOM 1887 O O . ARG A 1 263 ? -6.017 7.581 34.078 1.00 46.53 263 ARG A O 1
ATOM 1894 N N . GLY A 1 264 ? -4.700 7.459 35.923 1.00 46.41 264 GLY A N 1
ATOM 1895 C CA . GLY A 1 264 ? -5.269 6.243 36.501 1.00 46.41 264 GLY A CA 1
ATOM 1896 C C . GLY A 1 264 ? -4.587 5.779 37.791 1.00 46.41 264 GLY A C 1
ATOM 1897 O O . GLY A 1 264 ? -5.286 5.281 38.661 1.00 46.41 264 GLY A O 1
ATOM 1898 N N . LEU A 1 265 ? -3.281 6.010 37.985 1.00 35.81 265 LEU A N 1
ATOM 1899 C CA . LEU A 1 265 ? -2.687 5.848 39.318 1.00 35.81 265 LEU A CA 1
ATOM 1900 C C . LEU A 1 265 ? -2.849 7.144 40.127 1.00 35.81 265 LEU A C 1
ATOM 1902 O O . LEU A 1 265 ? -2.361 8.186 39.671 1.00 35.81 265 LEU A O 1
ATOM 1906 N N . PRO A 1 266 ? -3.517 7.122 41.297 1.00 39.88 266 PRO A N 1
ATOM 1907 C CA . PRO A 1 266 ? -3.396 8.213 42.248 1.00 39.88 266 PRO A CA 1
ATOM 1908 C C . PRO A 1 266 ? -1.919 8.330 42.627 1.00 39.88 266 PRO A C 1
ATOM 1910 O O . PRO A 1 266 ? -1.307 7.368 43.084 1.00 39.88 266 PRO A O 1
ATOM 1913 N N . GLY A 1 267 ? -1.340 9.498 42.348 1.00 40.72 267 GLY A N 1
ATOM 1914 C CA . GLY A 1 267 ? 0.007 9.823 42.786 1.00 40.72 267 GLY A CA 1
ATOM 1915 C C . GLY A 1 267 ? 0.074 9.747 44.303 1.00 40.72 267 GLY A C 1
ATOM 1916 O O . GLY A 1 267 ? -0.815 10.255 44.991 1.00 40.72 267 GLY A O 1
ATOM 1917 N N . GLU A 1 268 ? 1.121 9.095 44.791 1.00 4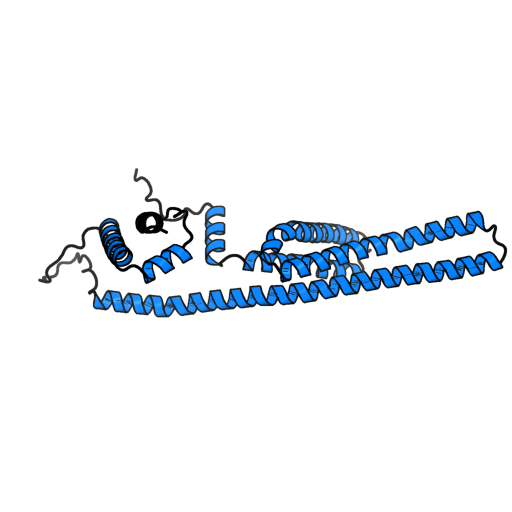7.19 268 GLU A N 1
ATOM 1918 C CA . GLU A 1 268 ? 1.563 9.196 46.172 1.00 47.19 268 GLU A CA 1
ATOM 1919 C C . GLU A 1 268 ? 1.702 10.684 46.518 1.00 47.19 268 GLU A C 1
ATOM 1921 O O . GLU A 1 268 ? 2.388 11.445 45.831 1.00 47.19 268 GLU A O 1
ATOM 1926 N N . LEU A 1 269 ? 0.937 11.105 47.522 1.00 45.38 269 LEU A N 1
ATOM 1927 C CA . LEU A 1 269 ? 1.013 12.432 48.108 1.00 45.38 269 LEU A CA 1
ATOM 1928 C C . LEU A 1 269 ? 2.190 12.425 49.088 1.00 45.38 269 LEU A C 1
ATOM 1930 O O . LEU A 1 269 ? 2.079 11.827 50.160 1.00 45.38 269 LEU A O 1
ATOM 1934 N N . GLU A 1 270 ? 3.286 13.080 48.711 1.00 34.31 270 GLU A N 1
ATOM 1935 C CA . GLU A 1 270 ? 4.198 13.723 49.669 1.00 34.31 270 GLU A CA 1
ATOM 1936 C C . GLU A 1 270 ? 3.714 15.147 49.974 1.00 34.31 270 GLU A C 1
ATOM 1938 O O . GLU A 1 270 ? 3.261 15.842 49.029 1.00 34.31 270 GLU A O 1
#

Radius of gyration: 33.23 Å; Cα contacts (8 Å, |Δi|>4): 155; chains: 1; bounding box: 68×53×99 Å